Protein AF-A0A2M7RH69-F1 (afdb_monomer_lite)

Organism: NCBI:txid1974589

Radius of gyration: 21.37 Å; chains: 1; bounding box: 61×37×51 Å

pLDDT: mean 87.16, std 11.86, range [28.55, 97.88]

Foldseek 3Di:
DPQPQPPLVLLQLLLLQCPDPDPVSVVVSVVSQVCNCVVRVDDRDDDHDPADAAQDDWDDDDQDWDWDDDPALQATKIKGKFKFFLLLVVVVVVLVQKDKHWIHPLNLLVFQKFWDFPPDDPVRVVVVVVLSVVLSVQLVVCVVVVHSCNSVSRDRRGMIMIIMIHGGCSLQVLLAVQCELPHDQGSNQTPNLVSLVVQCVPVVCPLSGHYCLRNVQFDDDDPVPVPDDDDRQQCVVQVTGDDDDPVVSSVSSHDDIDMDGD

Sequence (262 aa):
MIFSAPPRYLIKLANSLKTTPLPELKEIGERIETLIKERFNLEVPEEILPSEWGFWGEKEIKEETHLDFQNTSHSISLNMGIRGSLAMYGQLVRQRQILCDIEPLEGIAKKGKFIIPSTFLEEVKKEYKEIARKAKEKQVELIEKKDPNFVYFLLLGQEAQSSIYGKGAQVIETSKARSEGVVQWEIRNKVGIPITEELAKYPSLIREIGPRCWRERRCLEPATFKTKKNICKAFLQAGGNWKGTLEELLEVLKEPYDIFSI

Structure (mmCIF, N/CA/C/O backbone):
data_AF-A0A2M7RH69-F1
#
_entry.id   AF-A0A2M7RH69-F1
#
loop_
_atom_site.group_PDB
_atom_site.id
_atom_site.type_symbol
_atom_site.label_atom_id
_atom_site.label_alt_id
_atom_site.label_comp_id
_atom_site.label_asym_id
_atom_site.label_entity_id
_atom_site.label_seq_id
_atom_site.pdbx_PDB_ins_code
_atom_site.Cartn_x
_atom_site.Cartn_y
_atom_site.Cartn_z
_atom_site.occupancy
_atom_site.B_iso_or_equiv
_atom_site.auth_seq_id
_atom_site.auth_comp_id
_atom_site.auth_asym_id
_atom_site.auth_atom_id
_atom_site.pdbx_PDB_model_num
ATOM 1 N N . MET A 1 1 ? -32.333 9.847 -24.214 1.00 29.31 1 MET A N 1
ATOM 2 C CA . MET A 1 1 ? -32.703 9.550 -22.815 1.00 29.31 1 MET A CA 1
ATOM 3 C C . MET A 1 1 ? -31.406 9.388 -22.035 1.00 29.31 1 MET A C 1
ATOM 5 O O . MET A 1 1 ? -30.761 8.357 -22.156 1.00 29.31 1 MET A O 1
ATOM 9 N N . ILE A 1 2 ? -30.934 10.449 -21.376 1.00 28.55 2 ILE A N 1
ATOM 10 C CA . ILE A 1 2 ? -29.727 10.388 -20.539 1.00 28.55 2 ILE A CA 1
ATOM 11 C C . ILE A 1 2 ? -30.215 9.950 -19.161 1.00 28.55 2 ILE A C 1
ATOM 13 O O . ILE A 1 2 ? -30.791 10.748 -18.430 1.00 28.55 2 ILE A O 1
ATOM 17 N N . PHE A 1 3 ? -30.075 8.663 -18.851 1.00 32.50 3 PHE A N 1
ATOM 18 C CA . PHE A 1 3 ? -30.360 8.146 -17.516 1.00 32.50 3 PHE A CA 1
ATOM 19 C C . PHE A 1 3 ? -29.298 8.683 -16.552 1.00 32.50 3 PHE A C 1
ATOM 21 O O . PHE A 1 3 ? -28.172 8.192 -16.532 1.00 32.50 3 PHE A O 1
ATOM 28 N N . SER A 1 4 ? -29.645 9.690 -15.749 1.00 43.41 4 SER A N 1
ATOM 29 C CA . SER A 1 4 ? -28.864 10.058 -14.567 1.00 43.41 4 SER A CA 1
ATOM 30 C C . SER A 1 4 ? -29.252 9.139 -13.408 1.00 43.41 4 SER A C 1
ATOM 32 O O . SER A 1 4 ? -29.906 9.554 -12.455 1.00 43.41 4 SER A O 1
ATOM 34 N N . ALA A 1 5 ? -28.871 7.867 -13.498 1.00 53.62 5 ALA A N 1
ATOM 35 C CA . ALA A 1 5 ? -28.718 7.085 -12.281 1.00 53.62 5 ALA A CA 1
ATOM 36 C C . ALA A 1 5 ? -27.508 7.665 -11.522 1.00 53.62 5 ALA A C 1
ATOM 38 O O . ALA A 1 5 ? -26.504 7.978 -12.179 1.00 53.62 5 ALA A O 1
ATOM 39 N N . PRO A 1 6 ? -27.546 7.824 -10.181 1.00 62.06 6 PRO A N 1
ATOM 40 C CA . PRO A 1 6 ? -26.351 8.033 -9.387 1.00 62.06 6 PRO A CA 1
ATOM 41 C C . PRO A 1 6 ? -25.317 7.044 -9.901 1.00 62.06 6 PRO A C 1
ATOM 43 O O . PRO A 1 6 ? -25.693 5.898 -10.180 1.00 62.06 6 PRO A O 1
ATOM 46 N N . PRO A 1 7 ? -24.045 7.442 -10.068 1.00 70.50 7 PRO A N 1
ATOM 47 C CA . PRO A 1 7 ? -23.014 6.482 -10.408 1.00 70.50 7 PRO A CA 1
ATOM 48 C C . PRO A 1 7 ? -23.205 5.306 -9.456 1.00 70.50 7 PRO A C 1
ATOM 50 O O . PRO A 1 7 ? -23.138 5.519 -8.254 1.00 70.50 7 PRO A O 1
ATOM 53 N N . ARG A 1 8 ? -23.535 4.110 -9.959 1.00 76.56 8 ARG A N 1
ATOM 54 C CA . ARG A 1 8 ? -23.864 2.898 -9.175 1.00 76.56 8 ARG A CA 1
ATOM 55 C C . ARG A 1 8 ? -22.928 2.680 -7.974 1.00 76.56 8 ARG A C 1
ATOM 57 O O . ARG A 1 8 ? -23.303 2.139 -6.943 1.00 76.56 8 ARG A O 1
ATOM 64 N N . TYR A 1 9 ? -21.704 3.172 -8.111 1.00 77.00 9 TYR A N 1
ATOM 65 C CA . TYR A 1 9 ? -20.727 3.371 -7.053 1.00 77.00 9 TYR A CA 1
ATOM 66 C C . TYR A 1 9 ? -21.248 4.075 -5.779 1.00 77.00 9 TYR A C 1
ATOM 68 O O . TYR A 1 9 ? -21.013 3.566 -4.693 1.00 77.00 9 TYR A O 1
ATOM 76 N N . LEU A 1 10 ? -21.953 5.208 -5.876 1.00 81.88 10 LEU A N 1
ATOM 77 C CA . LEU A 1 10 ? -22.515 5.944 -4.737 1.00 81.88 10 LEU A CA 1
ATOM 78 C C . LEU A 1 10 ? -23.566 5.131 -3.977 1.00 81.88 10 LEU A C 1
ATOM 80 O O . LEU A 1 10 ? -23.604 5.208 -2.757 1.00 81.88 10 LEU A O 1
ATOM 84 N N . ILE A 1 11 ? -24.374 4.332 -4.680 1.00 85.25 11 ILE A N 1
ATOM 85 C CA . ILE A 1 11 ? -25.353 3.421 -4.065 1.00 85.25 11 ILE A CA 1
ATOM 86 C C . ILE A 1 11 ? -24.623 2.358 -3.238 1.00 85.25 11 ILE A C 1
ATOM 88 O O . ILE A 1 11 ? -24.895 2.200 -2.051 1.00 85.25 11 ILE A O 1
ATOM 92 N N . LYS A 1 12 ? -23.626 1.691 -3.835 1.00 85.75 12 LYS A N 1
ATOM 93 C CA . LYS A 1 12 ? -22.789 0.708 -3.128 1.00 85.75 12 LYS A CA 1
ATOM 94 C C . LYS A 1 12 ? -22.062 1.317 -1.932 1.00 85.75 12 LYS A C 1
ATOM 96 O O . LYS A 1 12 ? -21.988 0.699 -0.876 1.00 85.75 12 LYS A O 1
ATOM 101 N N . LEU A 1 13 ? -21.543 2.533 -2.097 1.00 85.25 13 LEU A N 1
ATOM 102 C CA . LEU A 1 13 ? -20.859 3.262 -1.037 1.00 85.25 13 LEU A CA 1
ATOM 103 C C . LEU A 1 13 ? -21.816 3.604 0.110 1.00 85.25 13 LEU A C 1
ATOM 105 O O . LEU A 1 13 ? -21.467 3.375 1.260 1.00 85.25 13 LEU A O 1
ATOM 109 N N . ALA A 1 14 ? -23.020 4.099 -0.187 1.00 88.50 14 ALA A N 1
ATOM 110 C CA . ALA A 1 14 ? -24.031 4.385 0.828 1.00 88.50 14 ALA A CA 1
ATOM 111 C C . ALA A 1 14 ? -24.404 3.123 1.617 1.00 88.50 14 ALA A C 1
ATOM 113 O O . ALA A 1 14 ? -24.425 3.150 2.845 1.00 88.50 14 ALA A O 1
ATOM 114 N N . ASN A 1 15 ? -24.641 2.006 0.925 1.00 88.12 15 ASN A N 1
ATOM 115 C CA . ASN A 1 15 ? -24.972 0.733 1.564 1.00 88.12 15 ASN A CA 1
ATOM 116 C C . ASN A 1 15 ? -23.846 0.228 2.469 1.00 88.12 15 ASN A C 1
ATOM 118 O O . ASN A 1 15 ? -24.112 -0.117 3.616 1.00 88.12 15 ASN A O 1
ATOM 122 N N . SER A 1 16 ? -22.602 0.248 1.983 1.00 88.44 16 SER A N 1
ATOM 123 C CA . SER A 1 16 ? -21.437 -0.172 2.767 1.00 88.44 16 SER A CA 1
ATOM 124 C C . SER A 1 16 ? -21.221 0.721 3.992 1.00 88.44 16 SER A C 1
ATOM 126 O O . SER A 1 16 ? -21.030 0.229 5.097 1.00 88.44 16 SER A O 1
ATOM 128 N N . LEU A 1 17 ? -21.321 2.047 3.845 1.00 89.31 17 LEU A N 1
ATOM 129 C CA . LEU A 1 17 ? -21.074 2.980 4.948 1.00 89.31 17 LEU A CA 1
ATOM 130 C C . LEU A 1 17 ? -22.118 2.881 6.071 1.00 89.31 17 LEU A C 1
ATOM 132 O O . LEU A 1 17 ? -21.750 2.936 7.245 1.00 89.31 17 LEU A O 1
ATOM 136 N N . LYS A 1 18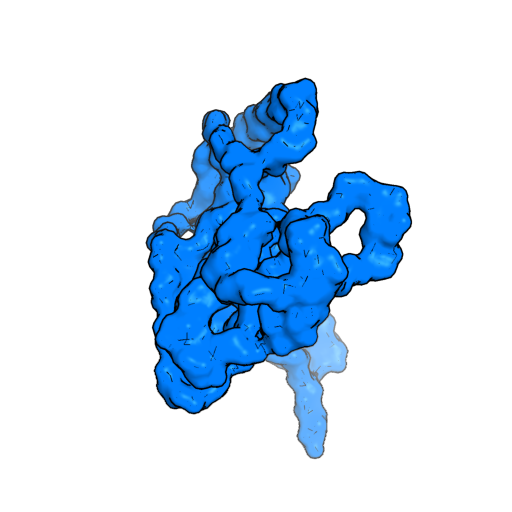 ? -23.397 2.665 5.740 1.00 89.56 18 LYS A N 1
ATOM 137 C CA . LYS A 1 18 ? -24.480 2.505 6.732 1.00 89.56 18 LYS A CA 1
ATOM 138 C C . LYS A 1 18 ? -24.295 1.299 7.656 1.00 89.56 18 LYS A C 1
ATOM 140 O O . LYS A 1 18 ? -24.800 1.305 8.778 1.00 89.56 18 LYS A O 1
ATOM 145 N N . THR A 1 19 ? -23.588 0.265 7.204 1.00 87.12 19 THR A N 1
ATOM 146 C CA . THR A 1 19 ? -23.352 -0.956 7.989 1.00 87.12 19 THR A CA 1
ATOM 147 C C . THR A 1 19 ? -22.041 -0.917 8.775 1.00 87.12 19 THR A C 1
ATOM 149 O O . THR A 1 19 ? -21.807 -1.789 9.613 1.00 87.12 19 THR A O 1
ATOM 152 N N . THR A 1 20 ? -21.200 0.103 8.569 1.00 87.56 20 THR A N 1
ATOM 153 C CA . THR A 1 20 ? -19.941 0.258 9.314 1.00 87.56 20 THR A CA 1
ATOM 154 C C . THR A 1 20 ? -20.190 0.493 10.804 1.00 87.56 20 THR A C 1
ATOM 156 O O . THR A 1 20 ? -21.217 1.051 11.176 1.00 87.56 20 THR A O 1
ATOM 159 N N . PRO A 1 21 ? -19.272 0.102 11.702 1.00 90.38 21 PRO A N 1
ATOM 160 C CA . PRO A 1 21 ? -19.473 0.289 13.137 1.00 90.38 21 PRO A CA 1
ATOM 161 C C . PRO A 1 21 ? -19.250 1.738 13.614 1.00 90.38 21 PRO A C 1
ATOM 163 O O . PRO A 1 21 ? -19.708 2.074 14.703 1.00 90.38 21 PRO A O 1
ATOM 166 N N . LEU A 1 22 ? -18.594 2.601 12.824 1.00 92.56 22 LEU A N 1
ATOM 167 C CA . LEU A 1 22 ? -18.322 3.998 13.191 1.00 92.56 22 LEU A CA 1
ATOM 168 C C . LEU A 1 22 ? -19.532 4.917 12.934 1.00 92.56 22 LEU A C 1
ATOM 170 O O . LEU A 1 22 ? -20.010 4.965 11.797 1.00 92.56 22 LEU A O 1
ATOM 174 N N . PRO A 1 23 ? -20.001 5.692 13.932 1.00 92.19 23 PRO A N 1
ATOM 175 C CA . PRO A 1 23 ? -21.141 6.598 13.774 1.00 92.19 23 PRO A CA 1
ATOM 176 C C . PRO A 1 23 ? -20.975 7.627 12.650 1.00 92.19 23 PRO A C 1
ATOM 178 O O . PRO A 1 23 ? -21.913 7.866 11.894 1.00 92.19 23 PRO A O 1
ATOM 181 N N . GLU A 1 24 ? -19.781 8.199 12.493 1.00 91.81 24 GLU A N 1
ATOM 182 C CA . GLU A 1 24 ? -19.516 9.242 11.498 1.00 91.81 24 GLU A CA 1
ATOM 183 C C . GLU A 1 24 ? -19.622 8.693 10.071 1.00 91.81 24 GLU A C 1
ATOM 185 O O . GLU A 1 24 ? -20.126 9.357 9.166 1.00 91.81 24 GLU A O 1
ATOM 190 N N . LEU A 1 25 ? -19.174 7.452 9.859 1.00 91.12 25 LEU A N 1
ATOM 191 C CA . LEU A 1 25 ? -19.280 6.786 8.563 1.00 91.12 25 LEU A CA 1
ATOM 192 C C . LEU A 1 25 ? -20.731 6.428 8.237 1.00 91.12 25 LEU A C 1
ATOM 194 O O . LEU A 1 25 ? -21.154 6.630 7.097 1.00 91.12 25 LEU A O 1
ATOM 198 N N . LYS A 1 26 ? -21.509 5.976 9.229 1.00 93.19 26 LYS A N 1
ATOM 199 C CA . LYS A 1 26 ? -22.953 5.754 9.058 1.00 93.19 26 LYS A CA 1
ATOM 200 C C . LYS A 1 26 ? -23.663 7.028 8.620 1.00 93.19 26 LYS A C 1
ATOM 202 O O . LYS A 1 26 ? -24.386 6.998 7.628 1.00 93.19 26 LYS A O 1
ATOM 207 N N . GLU A 1 27 ? -23.385 8.145 9.291 1.00 93.50 27 GLU A N 1
ATOM 208 C CA . GLU A 1 27 ? -23.969 9.445 8.952 1.00 93.50 27 GLU A CA 1
ATOM 209 C C . GLU A 1 27 ? -23.641 9.851 7.504 1.00 93.50 27 GLU A C 1
ATOM 211 O O . GLU A 1 27 ? -24.510 10.317 6.764 1.00 93.50 27 GLU A O 1
ATOM 216 N N . ILE A 1 28 ? -22.398 9.637 7.054 1.00 90.94 28 ILE A N 1
ATOM 217 C CA . ILE A 1 28 ? -22.018 9.882 5.655 1.00 90.94 28 ILE A CA 1
ATOM 218 C C . ILE A 1 28 ? -22.838 8.994 4.707 1.00 90.94 28 ILE A C 1
ATOM 220 O O . ILE A 1 28 ? -23.342 9.490 3.698 1.00 90.94 28 ILE A O 1
ATOM 224 N N . GLY A 1 29 ? -22.994 7.704 5.021 1.00 90.50 29 GLY A N 1
ATOM 225 C CA . GLY A 1 29 ? -23.798 6.768 4.232 1.00 90.50 29 GLY A CA 1
ATOM 226 C C . GLY A 1 29 ? -25.260 7.206 4.096 1.00 90.50 29 GLY A C 1
ATOM 227 O O . GLY A 1 29 ? -25.789 7.244 2.983 1.00 90.50 29 GLY A O 1
ATOM 228 N N . GLU A 1 30 ? -25.880 7.614 5.203 1.00 93.25 30 GLU A N 1
ATOM 229 C CA . GLU A 1 30 ? -27.250 8.141 5.247 1.00 93.25 30 GLU A CA 1
ATOM 230 C C . GLU A 1 30 ? -27.393 9.427 4.423 1.00 93.25 30 GLU A C 1
ATOM 232 O O . GLU A 1 30 ? -28.317 9.560 3.622 1.00 93.25 30 GLU A O 1
ATOM 237 N N . ARG A 1 31 ? -26.443 10.364 4.540 1.00 92.00 31 ARG A N 1
ATOM 238 C CA . ARG A 1 31 ? -26.452 11.610 3.756 1.00 92.00 31 ARG A CA 1
ATOM 239 C C . ARG A 1 31 ? -26.303 11.362 2.254 1.00 92.00 31 ARG A C 1
ATOM 241 O O . ARG A 1 31 ? -26.940 12.060 1.463 1.00 92.00 31 ARG A O 1
ATOM 248 N N . ILE A 1 32 ? -25.482 10.390 1.841 1.00 89.44 32 ILE A N 1
ATOM 249 C CA . ILE A 1 32 ? -25.355 10.005 0.424 1.00 89.44 32 ILE A CA 1
ATOM 250 C C . ILE A 1 32 ? -26.682 9.437 -0.086 1.00 89.44 32 ILE A C 1
ATOM 252 O O . ILE A 1 32 ? -27.127 9.818 -1.168 1.00 89.44 32 ILE A O 1
ATOM 256 N N . GLU A 1 33 ? -27.331 8.562 0.684 1.00 89.12 33 GLU A N 1
ATOM 257 C CA . GLU A 1 33 ? -28.643 8.009 0.337 1.00 89.12 33 GLU A CA 1
ATOM 258 C C . GLU A 1 33 ? -29.716 9.099 0.207 1.00 89.12 33 GLU A C 1
ATOM 260 O O . GLU A 1 33 ? -30.433 9.131 -0.795 1.00 89.12 33 GLU A O 1
ATOM 265 N N . THR A 1 34 ? -29.798 10.019 1.171 1.00 90.19 34 THR A N 1
ATOM 266 C CA . THR A 1 34 ? -30.722 11.160 1.117 1.00 90.19 34 THR A CA 1
ATOM 267 C C . THR A 1 34 ? -30.482 11.995 -0.135 1.00 90.19 34 THR A C 1
ATOM 269 O O . THR A 1 34 ? -31.420 12.286 -0.870 1.00 90.19 34 THR A O 1
ATOM 272 N N . LEU A 1 35 ? -29.222 12.296 -0.461 1.00 88.44 35 LEU A N 1
ATOM 273 C CA . LEU A 1 35 ? -28.877 13.041 -1.670 1.00 88.44 35 LEU A CA 1
ATOM 274 C C . LEU A 1 35 ? -29.283 12.299 -2.955 1.00 88.44 35 LEU A C 1
ATOM 276 O O . LEU A 1 35 ? -29.715 12.941 -3.914 1.00 88.44 35 LEU A O 1
ATOM 280 N N . ILE A 1 36 ? -29.167 10.967 -2.986 1.00 85.50 36 ILE A N 1
ATOM 281 C CA . ILE A 1 36 ? -29.632 10.135 -4.105 1.00 85.50 36 ILE A CA 1
ATOM 282 C C . ILE A 1 36 ? -31.151 10.256 -4.274 1.00 85.50 36 ILE A C 1
ATOM 284 O O . ILE A 1 36 ? -31.625 10.549 -5.375 1.00 85.50 36 ILE A O 1
ATOM 288 N N . LYS A 1 37 ? -31.900 10.084 -3.182 1.00 87.44 37 LYS A N 1
ATOM 289 C CA . LYS A 1 37 ? -33.364 10.156 -3.173 1.00 87.44 37 LYS A CA 1
ATOM 290 C C . LYS A 1 37 ? -33.865 11.551 -3.546 1.00 87.44 37 LYS A C 1
ATOM 292 O O . LYS A 1 37 ? -34.688 11.680 -4.441 1.00 87.44 37 LYS A O 1
ATOM 297 N N . GLU A 1 38 ? -33.332 12.598 -2.924 1.00 88.69 38 GLU A N 1
ATOM 298 C CA . GLU A 1 38 ? -33.806 13.975 -3.105 1.00 88.69 38 GLU A CA 1
ATOM 299 C C . GLU A 1 38 ? -33.421 14.577 -4.458 1.00 88.69 38 GLU A C 1
ATOM 301 O O . GLU A 1 38 ? -34.245 15.223 -5.102 1.00 88.69 38 GLU A O 1
ATOM 306 N N . ARG A 1 39 ? -32.167 14.402 -4.905 1.00 84.75 39 ARG A N 1
ATOM 307 C CA . ARG A 1 39 ? -31.689 15.059 -6.135 1.00 84.75 39 ARG A CA 1
ATOM 308 C C . ARG A 1 39 ? -31.949 14.261 -7.397 1.00 84.75 39 ARG A C 1
ATOM 310 O O . ARG A 1 39 ? -32.079 14.860 -8.461 1.00 84.75 39 ARG A O 1
ATOM 317 N N . PHE A 1 40 ? -31.964 12.935 -7.296 1.00 79.94 40 PHE A N 1
ATOM 318 C CA . PHE A 1 40 ? -32.096 12.068 -8.463 1.00 79.94 40 PHE A CA 1
ATOM 319 C C . PHE A 1 40 ? -33.430 11.320 -8.500 1.00 79.94 40 PHE A C 1
ATOM 321 O O . PHE A 1 40 ? -33.727 10.724 -9.530 1.00 79.94 40 PHE A O 1
ATOM 328 N N . ASN A 1 41 ? -34.243 11.388 -7.434 1.00 81.19 41 ASN A N 1
ATOM 329 C CA . ASN A 1 41 ? -35.551 10.733 -7.330 1.00 81.19 41 ASN A CA 1
ATOM 330 C C . ASN A 1 41 ? -35.490 9.234 -7.665 1.00 81.19 41 ASN A C 1
ATOM 332 O O . ASN A 1 41 ? -36.288 8.718 -8.447 1.00 81.19 41 ASN A O 1
ATOM 336 N N . LEU A 1 42 ? -34.484 8.551 -7.112 1.00 80.19 42 LEU A N 1
ATOM 337 C CA . LEU A 1 42 ? -34.225 7.136 -7.357 1.00 80.19 42 LEU A CA 1
ATOM 338 C C . LEU A 1 42 ? -34.230 6.342 -6.058 1.00 80.19 42 LEU A C 1
ATOM 340 O O . LEU A 1 42 ? -33.723 6.792 -5.029 1.00 80.19 42 LEU A O 1
ATOM 344 N N . GLU A 1 43 ? -34.779 5.134 -6.136 1.00 80.31 43 GLU A N 1
ATOM 345 C CA . GLU A 1 43 ? -34.676 4.148 -5.068 1.00 80.31 43 GLU A CA 1
ATOM 346 C C . GLU A 1 43 ? -33.245 3.609 -4.980 1.00 80.31 43 GLU A C 1
ATOM 348 O O . GLU A 1 43 ? -32.545 3.470 -5.987 1.00 80.31 43 GLU A O 1
ATOM 353 N N . VAL A 1 44 ? -32.801 3.318 -3.757 1.00 78.19 44 VAL A N 1
ATOM 354 C CA . VAL A 1 44 ? -31.463 2.787 -3.484 1.00 78.19 44 VAL A CA 1
ATOM 355 C C . VAL A 1 44 ? -31.589 1.272 -3.319 1.00 78.19 44 VAL A C 1
ATOM 357 O O . VAL A 1 44 ? -32.056 0.831 -2.270 1.00 78.19 44 VAL A O 1
ATOM 360 N N . PRO A 1 45 ? -31.219 0.463 -4.330 1.00 83.44 45 PRO A N 1
ATOM 361 C CA . PRO A 1 45 ? -31.221 -0.985 -4.185 1.00 83.44 45 PRO A CA 1
ATOM 362 C C . PRO A 1 45 ? -30.144 -1.433 -3.193 1.00 83.44 45 PRO A C 1
ATOM 364 O O . PRO A 1 45 ? -29.106 -0.777 -3.035 1.00 83.44 45 PRO A O 1
ATOM 367 N N . GLU A 1 46 ? -30.359 -2.590 -2.568 1.00 81.12 46 GLU A N 1
ATOM 368 C CA . GLU A 1 46 ? -29.313 -3.280 -1.816 1.00 81.12 46 GLU A CA 1
ATOM 369 C C . GLU A 1 46 ? -28.246 -3.799 -2.789 1.00 81.12 46 GLU A C 1
ATOM 371 O O . GLU A 1 46 ? -28.410 -4.793 -3.492 1.00 81.12 46 GLU A O 1
ATOM 376 N N . GLU A 1 47 ? -27.130 -3.083 -2.844 1.00 79.44 47 GLU A N 1
ATOM 377 C CA . GLU A 1 47 ? -25.928 -3.469 -3.571 1.00 79.44 47 GLU A CA 1
ATOM 378 C C . GLU A 1 47 ? -24.720 -3.423 -2.640 1.00 79.44 47 GLU A C 1
ATOM 380 O O . GLU A 1 47 ? -24.500 -2.423 -1.955 1.00 79.44 47 GLU A O 1
ATOM 385 N N . ILE A 1 48 ? -23.910 -4.481 -2.686 1.00 75.94 48 ILE A N 1
ATOM 386 C CA . ILE A 1 48 ? -22.695 -4.637 -1.881 1.00 75.94 48 ILE A CA 1
ATOM 387 C C . ILE A 1 48 ? -21.472 -4.291 -2.742 1.00 75.94 48 ILE A C 1
ATOM 389 O O . ILE A 1 48 ? -21.467 -4.458 -3.976 1.00 75.94 48 ILE A O 1
ATOM 393 N N . LEU A 1 49 ? -20.421 -3.772 -2.107 1.00 73.50 49 LEU A N 1
ATOM 394 C CA . LEU A 1 49 ? -19.139 -3.587 -2.772 1.00 73.50 49 LEU A CA 1
ATOM 395 C C . LEU A 1 49 ? -18.495 -4.949 -3.095 1.00 73.50 49 LEU A C 1
ATOM 397 O O . LEU A 1 49 ? -18.659 -5.915 -2.357 1.00 73.50 49 LEU A O 1
ATOM 401 N N . PRO A 1 50 ? -17.732 -5.053 -4.197 1.00 66.69 50 PRO A N 1
ATOM 402 C CA . PRO A 1 50 ? -17.000 -6.281 -4.518 1.00 66.69 50 PRO A CA 1
ATOM 403 C C . PRO A 1 50 ? -15.901 -6.617 -3.490 1.00 66.69 50 PRO A C 1
ATOM 405 O O . PRO A 1 50 ? -15.400 -7.735 -3.487 1.00 66.69 50 PRO A O 1
ATOM 408 N N . SER A 1 51 ? -15.500 -5.651 -2.661 1.00 69.12 51 SER A N 1
ATOM 409 C CA . SER A 1 51 ? -14.560 -5.800 -1.548 1.00 69.12 51 SER A CA 1
ATOM 410 C C . SER A 1 51 ? -14.795 -4.657 -0.562 1.00 69.12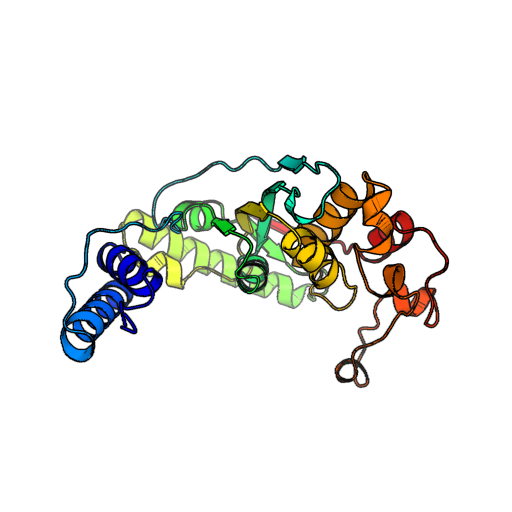 51 SER A C 1
ATOM 412 O O . SER A 1 51 ? -15.070 -3.529 -0.979 1.00 69.12 51 SER A O 1
ATOM 414 N N . GLU A 1 52 ? -14.683 -4.960 0.729 1.00 75.69 52 GLU A N 1
ATOM 415 C CA . GLU A 1 52 ? -14.815 -4.010 1.831 1.00 75.69 52 GLU A CA 1
ATOM 416 C C . GLU A 1 52 ? -13.672 -4.223 2.819 1.00 75.69 52 GLU A C 1
ATOM 418 O O . GLU A 1 52 ? -13.237 -5.351 3.055 1.00 75.69 52 GLU A O 1
ATOM 423 N N . TRP A 1 53 ? -13.180 -3.133 3.402 1.00 79.69 53 TRP A N 1
ATOM 424 C CA . TRP A 1 53 ? -12.185 -3.216 4.463 1.00 79.69 53 TRP A CA 1
ATOM 425 C C . TRP A 1 53 ? -12.897 -3.566 5.766 1.00 79.69 53 TRP A C 1
ATOM 427 O O . TRP A 1 53 ? -13.642 -2.757 6.320 1.00 79.69 53 TRP A O 1
ATOM 437 N N . GLY A 1 54 ? -12.688 -4.794 6.237 1.00 88.19 54 GLY A N 1
ATOM 438 C CA . GLY A 1 54 ? -13.291 -5.268 7.476 1.00 88.19 54 GLY A CA 1
ATOM 439 C C . GLY A 1 54 ? -12.747 -4.516 8.690 1.00 88.19 54 GLY A C 1
ATOM 440 O O . GLY A 1 54 ? -11.543 -4.310 8.814 1.00 88.19 54 GLY A O 1
ATOM 441 N N . PHE A 1 55 ? -13.620 -4.131 9.620 1.00 91.50 55 PHE A N 1
ATOM 442 C CA . PHE A 1 55 ? -13.177 -3.613 10.921 1.00 91.50 55 PHE A CA 1
ATOM 443 C C . PHE A 1 55 ? -12.672 -4.741 11.820 1.00 91.50 55 PHE A C 1
ATOM 445 O O . PHE A 1 55 ? -11.609 -4.622 12.421 1.00 91.50 55 PHE A O 1
ATOM 452 N N . TRP A 1 56 ? -13.434 -5.830 11.878 1.00 94.19 56 TRP A N 1
ATOM 453 C CA . TRP A 1 56 ? -13.253 -6.925 12.826 1.00 94.19 56 TRP A CA 1
ATOM 454 C C . TRP A 1 56 ? -12.773 -8.200 12.135 1.00 94.19 56 TRP A C 1
ATOM 456 O O . TRP A 1 56 ? -13.079 -8.436 10.963 1.00 94.19 56 TRP A O 1
ATOM 466 N N . GLY A 1 57 ? -12.082 -9.044 12.894 1.00 92.69 57 GLY A N 1
ATOM 467 C CA . GLY A 1 57 ? -11.592 -10.348 12.477 1.00 92.69 57 GLY A CA 1
ATOM 468 C C . GLY A 1 57 ? -10.131 -10.358 12.040 1.00 92.69 57 GLY A C 1
ATOM 469 O O . GLY A 1 57 ? -9.377 -9.400 12.204 1.00 92.69 57 GLY A O 1
ATOM 470 N N . GLU A 1 58 ? -9.740 -11.491 11.472 1.00 88.62 58 GLU A N 1
ATOM 471 C CA . GLU A 1 58 ? -8.407 -11.742 10.941 1.00 88.62 58 GLU A CA 1
ATOM 472 C C . GLU A 1 58 ? -8.545 -12.392 9.566 1.00 88.62 58 GLU A C 1
ATOM 474 O O . GLU A 1 58 ? -9.489 -13.140 9.302 1.00 88.62 58 GLU A O 1
ATOM 479 N N . LYS A 1 59 ? -7.606 -12.086 8.673 1.00 89.38 59 LYS A N 1
ATOM 480 C CA . LYS A 1 59 ? -7.543 -12.665 7.335 1.00 89.38 59 LYS A CA 1
ATOM 481 C C . LYS A 1 59 ? -6.099 -12.996 7.029 1.00 89.38 59 LYS A C 1
ATOM 483 O O . LYS A 1 59 ? -5.227 -12.137 7.134 1.00 89.38 59 LYS A O 1
ATOM 488 N N . GLU A 1 60 ? -5.859 -14.236 6.635 1.00 83.81 60 GLU A N 1
ATOM 489 C CA . GLU A 1 60 ? -4.549 -14.649 6.162 1.00 83.81 60 GLU A CA 1
ATOM 490 C C . GLU A 1 60 ? -4.452 -14.408 4.656 1.00 83.81 60 GLU A C 1
ATOM 492 O O . GLU A 1 60 ? -5.308 -14.842 3.882 1.00 83.81 60 GLU A O 1
ATOM 497 N N . ILE A 1 61 ? -3.407 -13.693 4.243 1.00 85.62 61 ILE A N 1
ATOM 498 C CA . ILE A 1 61 ? -3.121 -13.417 2.838 1.00 85.62 61 ILE A CA 1
ATOM 499 C C . ILE A 1 61 ? -1.748 -14.000 2.514 1.00 85.62 61 ILE A C 1
ATOM 501 O O . ILE A 1 61 ? -0.741 -13.658 3.144 1.00 85.62 61 ILE A O 1
ATOM 505 N N . LYS A 1 62 ? -1.709 -14.890 1.519 1.00 85.25 62 LYS A N 1
ATOM 506 C CA . LYS A 1 62 ? -0.462 -15.479 1.023 1.00 85.25 62 LYS A CA 1
ATOM 507 C C . LYS A 1 62 ? 0.313 -14.452 0.206 1.00 85.25 62 LYS A C 1
ATOM 509 O O . LYS A 1 62 ? -0.257 -13.852 -0.698 1.00 85.25 62 LYS A O 1
ATOM 514 N N . GLU A 1 63 ? 1.600 -14.280 0.499 1.00 82.94 63 GLU A N 1
ATOM 515 C CA . GLU A 1 63 ? 2.526 -13.456 -0.294 1.00 82.94 63 GLU A CA 1
ATOM 516 C C . GLU A 1 63 ? 2.972 -14.215 -1.551 1.00 82.94 63 GLU A C 1
ATOM 518 O O . GLU A 1 63 ? 4.106 -14.674 -1.658 1.00 82.94 63 GLU A O 1
ATOM 523 N N . GLU A 1 64 ? 2.050 -14.394 -2.489 1.00 87.75 64 GLU A N 1
ATOM 524 C CA . GLU A 1 64 ? 2.319 -15.011 -3.786 1.00 87.75 64 GLU A CA 1
ATOM 525 C C . GLU A 1 64 ? 2.003 -14.011 -4.894 1.00 87.75 64 GLU A C 1
ATOM 527 O O . GLU A 1 64 ? 1.054 -13.235 -4.775 1.00 87.75 64 GLU A O 1
ATOM 532 N N . THR A 1 65 ? 2.776 -14.045 -5.979 1.00 89.19 65 THR A N 1
ATOM 533 C CA . THR A 1 65 ? 2.512 -13.248 -7.177 1.00 89.19 65 THR A CA 1
ATOM 534 C C . THR A 1 65 ? 2.142 -14.180 -8.317 1.00 89.19 65 THR A C 1
ATOM 536 O O . THR A 1 65 ? 2.945 -15.001 -8.748 1.00 89.19 65 THR A O 1
ATOM 539 N N . HIS A 1 66 ? 0.924 -14.032 -8.820 1.00 89.75 66 HIS A N 1
ATOM 540 C CA . HIS A 1 66 ? 0.437 -14.704 -10.009 1.00 89.75 66 HIS A CA 1
ATOM 541 C C . HIS A 1 66 ? 0.143 -13.658 -11.082 1.00 89.75 66 HIS A C 1
ATOM 543 O O . HIS A 1 66 ? -0.805 -12.873 -10.967 1.00 89.75 66 HIS A O 1
ATOM 549 N N . LEU A 1 67 ? 0.942 -13.672 -12.146 1.00 93.44 67 LEU A N 1
ATOM 550 C CA . LEU A 1 67 ? 0.734 -12.853 -13.330 1.00 93.44 67 LEU A CA 1
ATOM 551 C C . LEU A 1 67 ? 0.533 -13.765 -14.539 1.00 93.44 67 LEU A C 1
ATOM 553 O O . LEU A 1 67 ? 1.354 -14.639 -14.791 1.00 93.44 67 LEU A O 1
ATOM 557 N N . ASP A 1 68 ? -0.556 -13.552 -15.272 1.00 90.44 68 ASP A N 1
ATOM 558 C CA . ASP A 1 68 ? -0.813 -14.219 -16.550 1.00 90.44 68 ASP A CA 1
ATOM 559 C C . ASP A 1 68 ? -0.87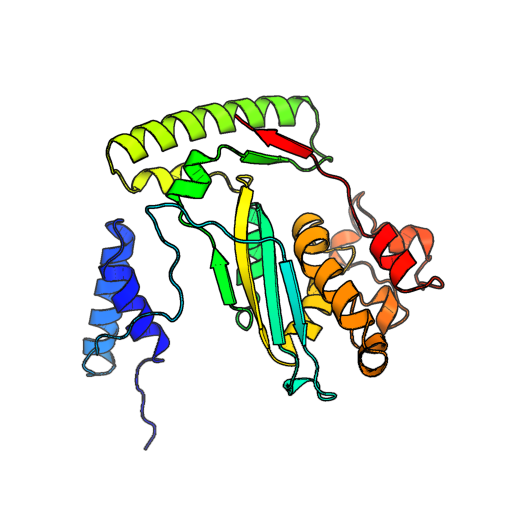1 -13.191 -17.685 1.00 90.44 68 ASP A C 1
ATOM 561 O O . ASP A 1 68 ? -1.338 -12.064 -17.492 1.00 90.44 68 ASP A O 1
ATOM 565 N N . PHE A 1 69 ? -0.394 -13.587 -18.865 1.00 91.44 69 PHE A N 1
ATOM 566 C CA . PHE A 1 69 ? -0.373 -12.778 -20.079 1.00 91.44 69 PHE A CA 1
ATOM 567 C C . PHE A 1 69 ? -0.558 -13.658 -21.320 1.00 91.44 69 PHE A C 1
ATOM 569 O O . PHE A 1 69 ? 0.286 -14.489 -21.652 1.00 91.44 69 PHE A O 1
ATOM 576 N N . GLN A 1 70 ? -1.635 -13.405 -22.064 1.00 88.44 70 GLN A N 1
ATOM 577 C CA . GLN A 1 70 ? -2.009 -14.125 -23.285 1.00 88.44 70 GLN A CA 1
ATOM 578 C C . GLN A 1 70 ? -1.752 -13.253 -24.526 1.00 88.44 70 GLN A C 1
ATOM 580 O O . GLN A 1 70 ? -2.646 -12.987 -25.331 1.00 88.44 70 GLN A O 1
ATOM 585 N N . ASN A 1 71 ? -0.514 -12.765 -24.667 1.00 84.31 71 ASN A N 1
ATOM 586 C CA . ASN A 1 71 ? 0.012 -12.037 -25.836 1.00 84.31 71 ASN A CA 1
ATOM 587 C C . ASN A 1 71 ? -0.649 -10.691 -26.190 1.00 84.31 71 ASN A C 1
ATOM 589 O O . ASN A 1 71 ? -0.245 -10.048 -27.157 1.00 84.31 71 ASN A O 1
ATOM 593 N N . THR A 1 72 ? -1.626 -10.217 -25.414 1.00 85.75 72 THR A N 1
ATOM 594 C CA . THR A 1 72 ? -2.239 -8.889 -25.595 1.00 85.75 72 THR A CA 1
ATOM 595 C C . THR A 1 72 ? -2.262 -8.122 -24.280 1.00 85.75 72 THR A C 1
ATOM 597 O O . THR A 1 72 ? -2.524 -8.700 -23.226 1.00 85.75 72 THR A O 1
ATOM 600 N N . SER A 1 73 ? -2.010 -6.812 -24.297 1.00 78.19 73 SER A N 1
ATOM 601 C CA . SER A 1 73 ? -1.971 -6.005 -23.063 1.00 78.19 73 SER A CA 1
ATOM 602 C C . SER A 1 73 ? -3.287 -6.053 -22.277 1.00 78.19 73 SER A C 1
ATOM 604 O O . SER A 1 73 ? -3.275 -5.950 -21.056 1.00 78.19 73 SER A O 1
ATOM 606 N N . HIS A 1 74 ? -4.418 -6.283 -22.950 1.00 83.38 74 HIS A N 1
ATOM 607 C CA . HIS A 1 74 ? -5.736 -6.465 -22.332 1.00 83.38 74 HIS A CA 1
ATOM 608 C C . HIS A 1 74 ? -5.909 -7.804 -21.602 1.00 83.38 74 HIS A C 1
ATOM 610 O O . HIS A 1 74 ? -6.761 -7.900 -20.721 1.00 83.38 74 HIS A O 1
ATOM 616 N N . SER A 1 75 ? -5.104 -8.812 -21.942 1.00 88.69 75 SER A N 1
ATOM 617 C CA . SER A 1 75 ? -5.150 -10.143 -21.326 1.00 88.69 75 SER A CA 1
ATOM 618 C C . SER A 1 75 ? -4.353 -10.260 -20.028 1.00 88.69 75 SER A C 1
ATOM 620 O O . SER A 1 75 ? -4.413 -11.302 -19.385 1.00 88.69 75 SER A O 1
ATOM 622 N N . ILE A 1 76 ? -3.616 -9.213 -19.633 1.00 92.75 76 ILE A N 1
ATOM 623 C CA . ILE A 1 76 ? -2.828 -9.252 -18.399 1.00 92.75 76 ILE A CA 1
ATOM 624 C C . ILE A 1 76 ? -3.773 -9.431 -17.211 1.00 92.75 76 ILE A C 1
ATOM 626 O O . ILE A 1 76 ? -4.764 -8.708 -17.084 1.00 92.75 76 ILE A O 1
ATOM 630 N N . SER A 1 77 ? -3.452 -10.366 -16.327 1.00 93.81 77 SER A N 1
ATOM 631 C CA . SER A 1 77 ? -4.142 -10.553 -15.054 1.00 93.81 77 SER A CA 1
ATOM 632 C C . SER A 1 77 ? -3.112 -10.670 -13.945 1.00 93.81 77 SER A C 1
ATOM 634 O O . SER A 1 77 ? -2.230 -11.517 -14.013 1.00 93.81 77 SER A O 1
ATOM 636 N N . LEU A 1 78 ? -3.236 -9.829 -12.922 1.00 94.56 78 LEU A N 1
ATOM 637 C CA . LEU A 1 78 ? -2.378 -9.813 -11.743 1.00 94.56 78 LEU A CA 1
ATOM 638 C C . LEU A 1 78 ? -3.214 -10.175 -10.517 1.00 94.56 78 LEU A C 1
ATOM 640 O O . LEU A 1 78 ? -4.233 -9.534 -10.260 1.00 94.56 78 LEU A O 1
ATOM 644 N N . ASN A 1 79 ? -2.745 -11.151 -9.751 1.00 94.38 79 ASN A N 1
ATOM 645 C CA . ASN A 1 79 ? -3.152 -11.406 -8.377 1.00 94.38 79 ASN A CA 1
ATOM 646 C C . ASN A 1 79 ? -1.879 -11.500 -7.539 1.00 94.38 79 ASN A C 1
ATOM 648 O O . ASN A 1 79 ? -1.027 -12.337 -7.821 1.00 94.38 79 ASN A O 1
ATOM 652 N N . MET A 1 80 ? -1.716 -10.614 -6.566 1.00 94.81 80 MET A N 1
ATOM 653 C CA . MET A 1 80 ? -0.486 -10.542 -5.793 1.00 94.81 80 MET A CA 1
ATOM 654 C C . MET A 1 80 ? -0.772 -10.262 -4.323 1.00 94.81 80 MET A C 1
ATOM 656 O O . MET A 1 80 ? -1.497 -9.330 -3.990 1.00 94.81 80 MET A O 1
ATOM 660 N N . GLY A 1 81 ? -0.197 -11.062 -3.433 1.00 94.94 81 GLY A N 1
ATOM 661 C CA . GLY A 1 81 ? -0.202 -10.790 -2.002 1.00 94.94 81 GLY A CA 1
ATOM 662 C C . GLY A 1 81 ? 0.984 -9.927 -1.606 1.00 94.94 81 GLY A C 1
ATOM 663 O O . GLY A 1 81 ? 2.122 -10.236 -1.950 1.00 94.94 81 GLY A O 1
ATOM 664 N N . ILE A 1 82 ? 0.722 -8.851 -0.870 1.00 94.50 82 ILE A N 1
ATOM 665 C CA . ILE A 1 82 ? 1.747 -7.918 -0.405 1.00 94.50 82 ILE A CA 1
ATOM 666 C C . ILE A 1 82 ? 1.639 -7.647 1.084 1.00 94.50 82 ILE A C 1
ATOM 668 O O . ILE A 1 82 ? 0.564 -7.735 1.680 1.00 94.50 82 ILE A O 1
ATOM 672 N N . ARG A 1 83 ? 2.777 -7.262 1.666 1.00 94.81 83 ARG A N 1
ATOM 673 C CA . ARG A 1 83 ? 2.875 -6.691 3.009 1.00 94.81 83 ARG A CA 1
ATOM 674 C C . ARG A 1 83 ? 3.605 -5.364 2.953 1.00 94.81 83 ARG A C 1
ATOM 676 O O . ARG A 1 83 ? 4.620 -5.234 2.265 1.00 94.81 83 ARG A O 1
ATOM 683 N N . GLY A 1 84 ? 3.082 -4.396 3.683 1.00 94.56 84 GLY A N 1
ATOM 684 C CA . GLY A 1 84 ? 3.638 -3.057 3.761 1.00 94.56 84 GLY A CA 1
ATOM 685 C C . GLY A 1 84 ? 2.849 -2.198 4.733 1.00 94.56 84 GLY A C 1
ATOM 686 O O . GLY A 1 84 ? 1.916 -2.662 5.381 1.00 94.56 84 GLY A O 1
ATOM 687 N N . SER A 1 85 ? 3.235 -0.943 4.847 1.00 95.75 85 SER A N 1
ATOM 688 C CA . SER A 1 85 ? 2.692 -0.004 5.805 1.00 95.75 85 SER A CA 1
ATOM 689 C C . SER A 1 85 ? 1.352 0.539 5.322 1.00 95.75 85 SER A C 1
ATOM 691 O O . SER A 1 8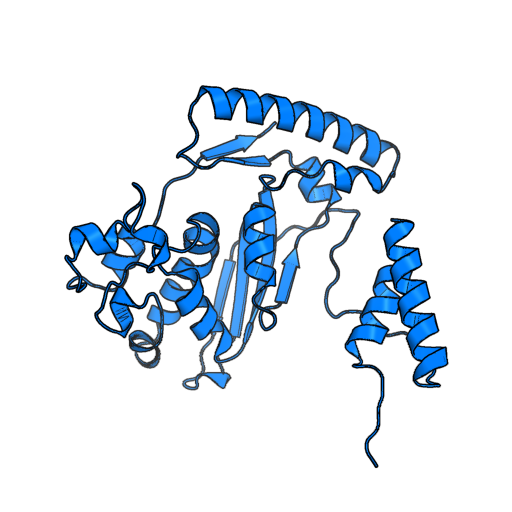5 ? 1.091 0.641 4.118 1.00 95.75 85 SER A O 1
ATOM 693 N N . LEU A 1 86 ? 0.502 0.977 6.247 1.00 95.31 86 LEU A N 1
ATOM 694 C CA . LEU A 1 86 ? -0.706 1.729 5.896 1.00 95.31 86 LEU A CA 1
ATOM 695 C C . LEU A 1 86 ? -0.389 2.971 5.032 1.00 95.31 86 LEU A C 1
ATOM 697 O O . LEU A 1 86 ? -1.169 3.316 4.142 1.00 95.31 86 LEU A O 1
ATOM 701 N N . ALA A 1 87 ? 0.780 3.601 5.208 1.00 94.62 87 ALA A N 1
ATOM 702 C CA . ALA A 1 87 ? 1.263 4.683 4.344 1.00 94.62 87 ALA A CA 1
ATOM 703 C C . ALA A 1 87 ? 1.498 4.230 2.893 1.00 94.62 87 ALA A C 1
ATOM 705 O O . ALA A 1 87 ? 1.173 4.962 1.950 1.00 94.62 87 ALA A O 1
ATOM 706 N N . MET A 1 88 ? 2.055 3.033 2.695 1.00 95.38 88 MET A N 1
ATOM 707 C CA . MET A 1 88 ? 2.227 2.434 1.373 1.00 95.38 88 MET A CA 1
ATOM 708 C C . MET A 1 88 ? 0.867 2.172 0.719 1.00 95.38 88 MET A C 1
ATOM 710 O O . MET A 1 88 ? 0.649 2.557 -0.434 1.00 95.38 88 MET A O 1
ATOM 714 N N . TYR A 1 89 ? -0.082 1.589 1.457 1.00 93.69 89 TYR A N 1
ATOM 715 C CA . TYR A 1 89 ? -1.433 1.345 0.946 1.00 93.69 89 TYR A CA 1
ATOM 716 C C . TYR A 1 89 ? -2.160 2.638 0.577 1.00 93.69 89 TYR A C 1
ATOM 718 O O . TYR A 1 89 ? -2.784 2.700 -0.482 1.00 93.69 89 TYR A O 1
ATOM 726 N N . GLY A 1 90 ? -1.992 3.708 1.362 1.00 91.06 90 GLY A N 1
ATOM 727 C CA . GLY A 1 90 ? -2.515 5.040 1.043 1.00 91.06 90 GLY A CA 1
ATOM 728 C C . GLY A 1 90 ? -2.019 5.600 -0.300 1.00 91.06 90 GLY A C 1
ATOM 729 O O . GLY A 1 90 ? -2.719 6.385 -0.946 1.00 91.06 90 GLY A O 1
ATOM 730 N N . GLN A 1 91 ? -0.841 5.170 -0.765 1.00 91.88 91 GLN A N 1
ATOM 731 C CA . GLN A 1 91 ? -0.339 5.484 -2.104 1.00 91.88 91 GLN A CA 1
ATOM 732 C C . GLN A 1 91 ? -0.883 4.525 -3.166 1.00 91.88 91 GLN A C 1
ATOM 734 O O . GLN A 1 91 ? -1.200 4.971 -4.272 1.00 91.88 91 GLN A O 1
ATOM 739 N N . LEU A 1 92 ? -0.996 3.232 -2.847 1.00 91.00 92 LEU A N 1
ATOM 740 C CA . LEU A 1 92 ? -1.470 2.199 -3.766 1.00 91.00 92 LEU A CA 1
ATOM 741 C C . LEU A 1 92 ? -2.917 2.444 -4.207 1.00 91.00 92 LEU A C 1
ATOM 743 O O . LEU A 1 92 ? -3.187 2.454 -5.407 1.00 91.00 92 LEU A O 1
ATOM 747 N N . VAL A 1 93 ? -3.824 2.741 -3.269 1.00 86.81 93 VAL A N 1
ATOM 748 C CA . VAL A 1 93 ? -5.262 2.952 -3.547 1.00 86.81 93 VAL A CA 1
ATOM 749 C C . VAL A 1 93 ? -5.549 4.164 -4.441 1.00 86.81 93 VAL A C 1
ATOM 751 O O . VAL A 1 93 ? -6.654 4.320 -4.958 1.00 86.81 93 VAL A O 1
ATOM 754 N N . ARG A 1 94 ? -4.553 5.029 -4.684 1.00 86.06 94 ARG A N 1
ATOM 755 C CA . ARG A 1 94 ? -4.658 6.098 -5.691 1.00 86.06 94 ARG A CA 1
ATOM 756 C C . ARG A 1 94 ? -4.736 5.540 -7.117 1.00 86.06 94 ARG A C 1
ATOM 758 O O . ARG A 1 94 ? -5.273 6.217 -7.994 1.00 86.06 94 ARG A O 1
ATOM 765 N N . GLN A 1 95 ? -4.256 4.316 -7.350 1.00 84.69 95 GLN A N 1
ATOM 766 C CA . GLN A 1 95 ? -4.406 3.614 -8.620 1.00 84.69 95 GLN A CA 1
ATOM 767 C C . GLN A 1 95 ? -5.773 2.928 -8.690 1.00 84.69 95 GLN A C 1
ATOM 769 O O . GLN A 1 95 ? -5.914 1.734 -8.454 1.00 84.69 95 GLN A O 1
ATOM 774 N N . ARG A 1 96 ? -6.795 3.702 -9.061 1.00 83.19 96 ARG A N 1
ATOM 775 C CA . ARG A 1 96 ? -8.218 3.303 -9.018 1.00 83.19 96 ARG A CA 1
ATOM 776 C C . ARG A 1 96 ? -8.601 2.075 -9.859 1.00 83.19 96 ARG A C 1
ATOM 778 O O . ARG A 1 96 ? -9.711 1.579 -9.721 1.00 83.19 96 ARG A O 1
ATOM 785 N N . GLN A 1 97 ? -7.732 1.625 -10.763 1.00 85.25 97 GLN A N 1
ATOM 786 C CA . GLN A 1 97 ? -7.967 0.455 -11.621 1.00 85.25 97 GLN A CA 1
ATOM 787 C C . GLN A 1 97 ? -7.338 -0.839 -11.077 1.00 85.25 97 GLN A C 1
ATOM 789 O O . GLN A 1 97 ? -7.458 -1.885 -11.718 1.00 85.25 97 GL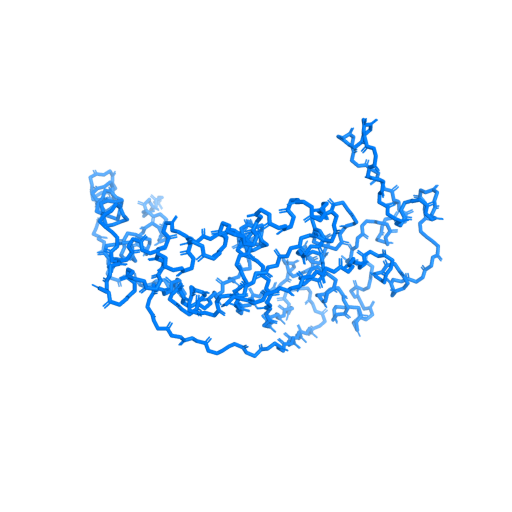N A O 1
ATOM 794 N N . ILE A 1 98 ? -6.668 -0.768 -9.923 1.00 87.06 98 ILE A N 1
ATOM 795 C CA . ILE A 1 98 ? -6.219 -1.924 -9.148 1.00 87.06 98 ILE A CA 1
ATOM 796 C C . ILE A 1 98 ? -7.114 -2.041 -7.919 1.00 87.06 98 ILE A C 1
ATOM 798 O O . ILE A 1 98 ? -7.327 -1.068 -7.197 1.00 87.06 98 ILE A O 1
ATOM 802 N N . LEU A 1 99 ? -7.635 -3.241 -7.691 1.00 88.56 99 LEU A N 1
ATOM 803 C CA . LEU A 1 99 ? -8.351 -3.569 -6.469 1.00 88.56 99 LEU A CA 1
ATOM 804 C C . LEU A 1 99 ? -7.333 -3.895 -5.374 1.00 88.56 99 LEU A C 1
ATOM 806 O O . LEU A 1 99 ? -6.390 -4.642 -5.621 1.00 88.56 99 LEU A O 1
ATOM 810 N N . CYS A 1 100 ? -7.532 -3.343 -4.182 1.00 89.75 100 CYS A N 1
ATOM 811 C CA . CYS A 1 100 ? -6.697 -3.578 -3.009 1.00 89.75 100 CYS A CA 1
ATOM 812 C C . CYS A 1 100 ? -7.591 -4.056 -1.865 1.00 89.75 100 CYS A C 1
ATOM 814 O O . CYS A 1 100 ? -8.373 -3.277 -1.316 1.00 89.75 100 CYS A O 1
ATOM 816 N N . ASP A 1 101 ? -7.462 -5.330 -1.528 1.00 90.12 101 ASP A N 1
ATOM 817 C CA . ASP A 1 101 ? -8.236 -6.023 -0.505 1.00 90.12 101 ASP A CA 1
ATOM 818 C C . ASP A 1 101 ? -7.338 -6.275 0.711 1.00 90.12 101 ASP A C 1
ATOM 820 O O . ASP A 1 101 ? -6.609 -7.268 0.774 1.00 90.12 101 ASP A O 1
ATOM 824 N N . ILE A 1 102 ? -7.339 -5.305 1.629 1.00 91.94 102 ILE A N 1
ATOM 825 C CA . ILE A 1 102 ? -6.517 -5.315 2.841 1.00 91.94 102 ILE A CA 1
ATOM 826 C C . ILE A 1 102 ? -7.146 -6.217 3.908 1.00 91.94 102 ILE A C 1
ATOM 828 O O . ILE A 1 102 ? -8.365 -6.377 3.976 1.00 91.94 102 ILE A O 1
ATOM 832 N N . GLU A 1 103 ? -6.314 -6.814 4.755 1.00 93.25 103 GLU A N 1
ATOM 833 C CA . GLU A 1 103 ? -6.787 -7.548 5.926 1.00 93.25 103 GLU A CA 1
ATOM 834 C C . GLU A 1 103 ? -7.604 -6.657 6.894 1.00 93.25 103 GLU A C 1
ATOM 836 O O . GLU A 1 103 ? -7.452 -5.431 6.880 1.00 93.25 103 GLU A O 1
ATOM 841 N N . PRO A 1 104 ? -8.459 -7.241 7.757 1.00 94.56 104 PRO A N 1
ATOM 842 C CA . PRO A 1 104 ? -9.249 -6.459 8.696 1.00 94.56 104 PRO A CA 1
ATOM 843 C C . PRO A 1 104 ? -8.411 -5.602 9.654 1.00 94.56 104 PRO A C 1
ATOM 845 O O . PRO A 1 104 ? -7.336 -6.006 10.104 1.00 94.56 104 PRO A O 1
ATOM 848 N N . LEU A 1 105 ? -8.947 -4.435 10.024 1.00 95.12 105 LEU A N 1
ATOM 849 C CA . LEU A 1 105 ? -8.267 -3.447 10.869 1.00 95.12 105 LEU A CA 1
ATOM 850 C C . LEU A 1 105 ? -7.901 -4.002 12.254 1.00 95.12 105 LEU A C 1
ATOM 852 O O . LEU A 1 105 ? -6.838 -3.672 12.781 1.00 95.12 105 LEU A O 1
ATOM 856 N N . GLU A 1 106 ? -8.738 -4.871 12.828 1.00 96.12 106 GLU A N 1
ATOM 857 C CA . GLU A 1 106 ? -8.449 -5.575 14.082 1.00 96.12 106 GLU A CA 1
ATOM 858 C C . GLU A 1 106 ? -7.188 -6.442 13.968 1.00 96.12 106 GLU A C 1
ATOM 860 O O . GLU A 1 106 ? -6.331 -6.382 14.850 1.00 96.12 106 GLU A O 1
ATOM 865 N N . GLY A 1 107 ? -7.030 -7.193 12.873 1.00 95.44 107 GLY A N 1
ATOM 866 C CA . GLY A 1 107 ? -5.836 -8.000 12.611 1.00 95.44 107 GLY A CA 1
ATOM 867 C C . GLY A 1 107 ? -4.565 -7.150 12.536 1.00 95.44 107 GLY A C 1
ATOM 868 O O . GLY A 1 107 ? -3.563 -7.466 13.181 1.00 95.44 107 GLY A O 1
ATOM 869 N N . ILE A 1 108 ? -4.629 -6.011 11.837 1.00 95.50 108 ILE A N 1
ATOM 870 C CA . ILE A 1 108 ? -3.522 -5.040 11.729 1.00 95.50 108 ILE A CA 1
ATOM 871 C C . ILE A 1 108 ? -3.141 -4.504 13.111 1.00 95.50 108 ILE A C 1
ATOM 873 O O . ILE A 1 108 ? -1.967 -4.497 13.495 1.00 95.50 108 ILE A O 1
ATOM 877 N N . ALA A 1 109 ? -4.143 -4.080 13.885 1.00 95.56 109 ALA A N 1
ATOM 878 C CA . ALA A 1 109 ? -3.946 -3.576 15.234 1.00 95.56 109 ALA A CA 1
ATOM 879 C C . ALA A 1 109 ? -3.341 -4.652 16.144 1.00 95.56 109 ALA A C 1
ATOM 881 O O . ALA A 1 109 ? -2.371 -4.382 16.853 1.00 95.56 109 ALA A O 1
ATOM 882 N N . LYS A 1 110 ? -3.848 -5.892 16.101 1.00 94.06 110 LYS A N 1
ATOM 883 C CA . LYS A 1 110 ? -3.383 -7.019 16.927 1.00 94.06 110 LYS A CA 1
ATOM 884 C C . LYS A 1 110 ? -1.955 -7.460 16.620 1.00 94.06 110 LYS A C 1
ATOM 886 O O . LYS A 1 110 ? -1.224 -7.722 17.573 1.00 94.06 110 LYS A O 1
ATOM 891 N N . LYS A 1 111 ? -1.529 -7.452 15.354 1.00 93.44 111 LYS A N 1
ATOM 892 C CA . LYS A 1 111 ? -0.172 -7.861 14.950 1.00 93.44 111 LYS A CA 1
ATOM 893 C C . LYS A 1 111 ? 0.945 -7.028 15.578 1.00 93.44 111 LYS A C 1
ATOM 895 O O . LYS A 1 111 ? 2.020 -7.571 15.802 1.00 93.44 111 LYS A O 1
ATOM 900 N N . GLY A 1 112 ? 0.721 -5.732 15.821 1.00 90.81 112 GLY A N 1
ATOM 901 C CA . GLY A 1 112 ? 1.722 -4.863 16.463 1.00 90.81 112 GLY A CA 1
ATOM 902 C C . GLY A 1 112 ? 3.040 -4.739 15.685 1.00 90.81 112 GLY A C 1
ATOM 903 O O . GLY A 1 112 ? 4.084 -4.470 16.276 1.00 90.81 112 GLY A O 1
ATOM 904 N N . LYS A 1 113 ? 3.015 -4.959 14.365 1.00 95.69 113 LYS A N 1
ATOM 905 C CA . LYS A 1 113 ? 4.185 -4.843 13.488 1.00 95.69 113 LYS A CA 1
ATOM 906 C C . LYS A 1 113 ? 4.224 -3.480 12.824 1.00 95.69 113 LYS A C 1
ATOM 908 O O . LYS A 1 113 ? 3.197 -2.978 12.372 1.00 95.69 113 LYS A O 1
ATOM 913 N N . PHE A 1 114 ? 5.415 -2.903 12.734 1.00 95.31 114 PHE A N 1
ATOM 914 C CA . PHE A 1 114 ? 5.619 -1.558 12.215 1.00 95.31 114 PHE A CA 1
ATOM 915 C C . PHE A 1 114 ? 6.840 -1.505 11.296 1.00 95.31 114 PHE A C 1
ATOM 917 O O . PHE A 1 114 ? 7.881 -2.101 11.579 1.00 95.31 114 PHE A O 1
ATOM 924 N N . ILE A 1 115 ? 6.713 -0.740 10.217 1.00 92.69 115 ILE A N 1
ATOM 925 C CA . ILE A 1 115 ? 7.754 -0.496 9.221 1.00 92.69 115 ILE A CA 1
ATOM 926 C C . ILE A 1 115 ? 8.359 0.881 9.482 1.00 92.69 115 ILE A C 1
ATOM 928 O O . ILE A 1 115 ? 7.648 1.888 9.509 1.00 92.69 115 ILE A O 1
ATOM 932 N N . ILE A 1 116 ? 9.681 0.929 9.663 1.00 87.25 116 ILE A N 1
ATOM 933 C CA . ILE A 1 116 ? 10.429 2.171 9.871 1.00 87.25 116 ILE A CA 1
ATOM 934 C C . ILE A 1 116 ? 11.346 2.418 8.667 1.00 87.25 116 ILE A C 1
ATOM 936 O O . ILE A 1 116 ? 12.109 1.530 8.277 1.00 87.25 116 ILE A O 1
ATOM 940 N N . PRO A 1 117 ? 11.352 3.639 8.102 1.00 81.69 117 PRO A N 1
ATOM 941 C CA . PRO A 1 117 ? 12.358 4.029 7.124 1.00 81.69 117 PRO A CA 1
ATOM 942 C C . PRO A 1 117 ? 13.775 3.932 7.703 1.00 81.69 117 PRO A C 1
ATOM 944 O O . PRO A 1 117 ? 14.076 4.516 8.745 1.00 81.69 117 PRO A O 1
ATOM 947 N N . SER A 1 118 ? 14.683 3.273 6.985 1.00 79.94 118 SER A N 1
ATOM 948 C CA . SER A 1 118 ? 16.096 3.148 7.381 1.00 79.94 118 SER A CA 1
ATOM 949 C C . SER A 1 118 ? 16.811 4.501 7.517 1.00 79.94 118 SER A C 1
ATOM 951 O O . SER A 1 118 ? 17.807 4.611 8.226 1.00 79.94 118 SER A O 1
ATOM 953 N N . THR A 1 119 ? 16.274 5.547 6.887 1.00 81.88 119 THR A N 1
ATOM 954 C CA . THR A 1 119 ? 16.780 6.925 6.933 1.00 81.88 119 THR A CA 1
ATOM 955 C C . THR A 1 119 ? 16.464 7.673 8.229 1.00 81.88 119 THR A C 1
ATOM 957 O O . THR A 1 119 ? 16.977 8.776 8.425 1.00 81.88 119 THR A O 1
ATOM 960 N N . PHE A 1 120 ? 15.622 7.126 9.111 1.00 86.19 120 PHE A N 1
ATOM 961 C CA . PHE A 1 120 ? 15.335 7.754 10.401 1.00 86.19 120 PHE A CA 1
ATOM 962 C C . PHE A 1 120 ? 16.561 7.692 11.317 1.00 86.19 120 PHE A C 1
ATOM 964 O O . PHE A 1 120 ? 17.216 6.658 11.428 1.00 86.19 120 PHE A O 1
ATOM 971 N N . LEU A 1 121 ? 16.847 8.797 12.010 1.00 91.19 121 LEU A N 1
ATOM 972 C CA . LEU A 1 121 ? 17.873 8.835 13.054 1.00 91.19 121 LEU A CA 1
ATOM 973 C C . LEU A 1 121 ? 17.455 7.950 14.235 1.00 91.19 121 LEU A C 1
ATOM 975 O O . LEU A 1 121 ? 16.268 7.844 14.538 1.00 91.19 121 LEU A O 1
ATOM 979 N N . GLU A 1 122 ? 18.419 7.358 14.941 1.00 91.88 122 GLU A N 1
ATOM 980 C CA . GLU A 1 122 ? 18.140 6.439 16.058 1.00 91.88 122 GLU A CA 1
ATOM 981 C C . GLU A 1 122 ? 17.297 7.071 17.178 1.00 91.88 122 GLU A C 1
ATOM 983 O O . GLU A 1 122 ? 16.458 6.400 17.775 1.00 91.88 122 GLU A O 1
ATOM 988 N N . GLU A 1 123 ? 17.454 8.371 17.431 1.00 94.44 123 GLU A N 1
ATOM 989 C CA . GLU A 1 123 ? 16.616 9.125 18.375 1.00 94.44 123 GLU A CA 1
ATOM 990 C C . GLU A 1 123 ? 15.144 9.137 17.935 1.00 94.44 123 GLU A C 1
ATOM 992 O O . GLU A 1 123 ? 14.260 8.764 18.705 1.00 94.44 123 GLU A O 1
ATOM 997 N N . VAL A 1 124 ? 14.893 9.425 16.654 1.00 92.88 124 VAL A N 1
ATOM 998 C CA . VAL A 1 124 ? 13.549 9.399 16.053 1.00 92.88 124 VAL A CA 1
ATOM 999 C C . VAL A 1 124 ? 12.969 7.985 16.080 1.00 92.88 124 VAL A C 1
ATOM 1001 O O . VAL A 1 124 ? 11.788 7.806 16.375 1.00 92.88 124 VAL A O 1
ATOM 1004 N N . LYS A 1 125 ? 13.787 6.955 15.816 1.00 92.69 125 LYS A N 1
ATOM 1005 C CA . LYS A 1 125 ? 13.342 5.556 15.910 1.00 92.69 125 LYS A CA 1
ATOM 1006 C C . LYS A 1 125 ? 12.901 5.205 17.334 1.00 92.69 125 LYS A C 1
ATOM 1008 O O . LYS A 1 125 ? 11.895 4.516 17.492 1.00 92.69 125 LYS A O 1
ATOM 1013 N N . LYS A 1 126 ? 13.622 5.661 18.366 1.00 93.44 126 LYS A N 1
ATOM 1014 C CA . LYS A 1 126 ? 13.259 5.428 19.778 1.00 93.44 126 LYS A CA 1
ATOM 1015 C C . LYS A 1 126 ? 11.942 6.105 20.146 1.00 93.44 126 LYS A C 1
ATOM 1017 O O . LYS A 1 126 ? 11.075 5.451 20.719 1.00 93.44 126 LYS A O 1
ATOM 1022 N N . GLU A 1 127 ? 11.768 7.371 19.775 1.00 94.62 127 GLU A N 1
ATOM 1023 C CA . GLU A 1 127 ? 10.514 8.096 20.009 1.00 94.62 127 GLU A CA 1
ATOM 1024 C C . GLU A 1 127 ? 9.335 7.431 19.293 1.00 94.62 127 GLU A C 1
ATOM 1026 O O . GLU A 1 127 ? 8.288 7.195 19.896 1.00 94.62 127 GLU A O 1
ATOM 1031 N N . TYR A 1 128 ? 9.521 7.047 18.026 1.00 93.50 128 TYR A N 1
ATOM 1032 C CA . TYR A 1 128 ? 8.492 6.365 17.249 1.00 93.50 128 TYR A CA 1
ATOM 1033 C C . TYR A 1 128 ? 8.061 5.040 17.890 1.00 93.50 128 TYR A C 1
ATOM 1035 O O . TYR A 1 128 ? 6.866 4.766 17.983 1.00 93.50 128 TYR A O 1
ATOM 1043 N N . LYS A 1 129 ? 9.016 4.239 18.381 1.00 94.69 129 LYS A N 1
ATOM 1044 C CA . LYS A 1 129 ? 8.735 2.979 19.088 1.00 94.69 129 LYS A CA 1
ATOM 1045 C C . LYS A 1 129 ? 7.882 3.195 20.338 1.00 94.69 129 LYS A C 1
ATOM 1047 O O . LYS A 1 129 ? 6.956 2.427 20.579 1.00 94.69 129 LYS A O 1
ATOM 1052 N N . GLU A 1 130 ? 8.151 4.251 21.100 1.00 95.75 130 GLU A N 1
ATOM 1053 C CA . GLU A 1 130 ? 7.372 4.573 22.298 1.00 95.75 130 GLU A CA 1
ATOM 1054 C C . GLU A 1 130 ? 5.943 5.028 21.959 1.00 95.75 130 GLU A C 1
ATOM 1056 O O . GLU A 1 130 ? 4.985 4.619 22.618 1.00 95.75 130 GLU A O 1
ATOM 1061 N N . ILE A 1 131 ? 5.769 5.825 20.899 1.00 95.94 131 ILE A N 1
ATOM 1062 C CA . ILE A 1 131 ? 4.438 6.207 20.396 1.00 95.94 131 ILE A CA 1
ATOM 1063 C C . ILE A 1 131 ? 3.676 4.970 19.910 1.00 95.94 131 ILE A C 1
ATOM 1065 O O . ILE A 1 131 ? 2.507 4.792 20.250 1.00 95.94 131 ILE A O 1
ATOM 1069 N N . ALA A 1 132 ? 4.343 4.100 19.152 1.00 96.25 132 ALA A N 1
ATOM 1070 C CA . ALA A 1 132 ? 3.776 2.860 18.643 1.00 96.25 132 ALA A CA 1
ATOM 1071 C C . ALA A 1 132 ? 3.324 1.925 19.773 1.00 96.25 132 ALA A C 1
ATOM 1073 O O . ALA A 1 132 ? 2.236 1.358 19.684 1.00 96.25 132 ALA A O 1
ATOM 1074 N N . ARG A 1 133 ? 4.084 1.845 20.874 1.00 96.62 133 ARG A N 1
ATOM 1075 C CA . ARG A 1 133 ? 3.704 1.080 22.070 1.00 96.62 133 ARG A CA 1
ATOM 1076 C C . ARG A 1 133 ? 2.424 1.618 22.705 1.00 96.62 133 ARG A C 1
ATOM 1078 O O . ARG A 1 133 ? 1.477 0.863 22.901 1.00 96.62 133 ARG A O 1
ATOM 1085 N N . LYS A 1 134 ? 2.354 2.929 22.959 1.00 97.38 134 LYS A N 1
ATOM 1086 C CA . LYS A 1 134 ? 1.159 3.570 23.540 1.00 97.38 134 LYS A CA 1
ATOM 1087 C C . LYS A 1 134 ? -0.071 3.423 22.644 1.00 97.38 134 LYS A C 1
ATOM 1089 O O . LYS A 1 134 ? -1.164 3.147 23.132 1.00 97.38 134 LYS A O 1
ATOM 1094 N N . ALA A 1 135 ? 0.105 3.600 21.334 1.00 97.06 135 ALA A N 1
ATOM 1095 C CA . ALA A 1 135 ? -0.966 3.424 20.361 1.00 97.06 135 ALA A CA 1
ATOM 1096 C C . ALA A 1 135 ? -1.485 1.982 20.377 1.00 97.06 135 ALA A C 1
ATOM 1098 O O . ALA A 1 135 ? -2.690 1.767 20.463 1.00 97.06 135 ALA A O 1
ATOM 1099 N N . LYS A 1 136 ? -0.579 1.000 20.381 1.00 96.44 136 LYS A N 1
ATOM 1100 C CA . LYS A 1 136 ? -0.898 -0.427 20.443 1.00 96.44 136 LYS A CA 1
ATOM 1101 C C . LYS A 1 136 ? -1.651 -0.808 21.720 1.00 96.44 136 LYS A C 1
ATOM 1103 O O . LYS A 1 136 ? -2.664 -1.497 21.636 1.00 96.44 136 LYS A O 1
ATOM 1108 N N . GLU A 1 137 ? -1.204 -0.333 22.880 1.00 97.00 137 GLU A N 1
ATOM 1109 C CA . GLU A 1 137 ? -1.903 -0.539 24.157 1.00 97.00 137 GLU A CA 1
ATOM 1110 C C . GLU A 1 137 ? -3.339 -0.011 24.087 1.00 97.00 137 GLU A C 1
ATOM 1112 O O . GLU A 1 137 ? -4.284 -0.725 24.425 1.00 97.00 137 GLU A O 1
ATOM 1117 N N . LYS A 1 138 ? -3.521 1.205 23.554 1.00 97.88 138 LYS A N 1
ATOM 1118 C CA . LYS A 1 138 ? -4.853 1.799 23.422 1.00 97.88 138 LYS A CA 1
ATOM 1119 C C . LYS A 1 138 ? -5.734 1.071 22.406 1.00 97.88 138 LYS A C 1
ATOM 1121 O O . LYS A 1 138 ? -6.930 0.913 22.640 1.00 97.88 138 LYS A O 1
ATOM 1126 N N . GLN A 1 139 ? -5.156 0.613 21.296 1.00 97.56 139 GLN A N 1
ATOM 1127 C CA . GLN A 1 139 ? -5.861 -0.195 20.301 1.00 97.56 139 GLN A CA 1
ATOM 1128 C C . GLN A 1 139 ? -6.401 -1.483 20.923 1.00 97.56 139 GLN A C 1
ATOM 1130 O O . GLN A 1 139 ? -7.578 -1.785 20.756 1.00 97.56 139 GLN A O 1
ATOM 1135 N N . VAL A 1 140 ? -5.562 -2.221 21.657 1.00 96.81 140 VAL A N 1
ATOM 1136 C CA . VAL A 1 140 ? -5.960 -3.481 22.304 1.00 96.81 140 VAL A CA 1
ATOM 1137 C C . VAL A 1 140 ? -7.058 -3.235 23.339 1.00 96.81 140 VAL A C 1
ATOM 1139 O O . VAL A 1 140 ? -8.080 -3.912 23.289 1.00 96.81 140 VAL A O 1
ATOM 1142 N N . GLU A 1 141 ? -6.911 -2.211 24.186 1.00 97.62 141 GLU A N 1
ATOM 1143 C CA . GLU A 1 141 ? -7.929 -1.828 25.177 1.00 97.62 141 GLU A CA 1
ATOM 1144 C C . GLU A 1 141 ? -9.308 -1.574 24.533 1.00 97.62 141 GLU A C 1
ATOM 1146 O O . GLU A 1 141 ? -10.342 -1.978 25.066 1.00 97.62 141 GLU A O 1
ATOM 1151 N N . LEU A 1 142 ? -9.342 -0.887 23.387 1.00 97.75 142 LEU A N 1
ATOM 1152 C CA . LEU A 1 142 ? -10.584 -0.568 22.676 1.00 97.75 142 LEU A CA 1
ATOM 1153 C C . LEU A 1 142 ? -11.156 -1.784 21.933 1.00 97.75 142 LEU A C 1
ATOM 1155 O O . LEU A 1 142 ? -12.368 -1.997 21.956 1.00 97.75 142 LEU A O 1
ATOM 1159 N N . ILE A 1 143 ? -10.300 -2.624 21.344 1.00 96.81 143 ILE A N 1
ATOM 1160 C CA . ILE A 1 143 ? -10.709 -3.881 20.699 1.00 96.81 143 ILE A CA 1
ATOM 1161 C C . ILE A 1 143 ? -11.365 -4.827 21.712 1.00 96.81 143 ILE A C 1
ATOM 1163 O O . ILE A 1 143 ? -12.422 -5.386 21.424 1.00 96.81 143 ILE A O 1
ATOM 1167 N N . GLU A 1 144 ? -10.801 -4.966 22.916 1.00 96.25 144 GLU A N 1
ATOM 1168 C CA . GLU A 1 144 ? -11.381 -5.783 23.996 1.00 96.25 144 GLU A CA 1
ATOM 1169 C C . GLU A 1 144 ? -12.786 -5.306 24.395 1.00 96.25 144 GLU A C 1
ATOM 1171 O O . GLU A 1 144 ? -13.664 -6.113 24.705 1.00 96.25 144 GLU A O 1
ATOM 1176 N N . LYS A 1 145 ? -13.028 -3.994 24.315 1.00 97.00 145 LYS A N 1
ATOM 1177 C CA . LYS A 1 145 ? -14.335 -3.364 24.557 1.00 97.00 145 LYS A CA 1
ATOM 1178 C C . LYS A 1 145 ? -15.274 -3.411 23.345 1.00 97.00 145 LYS A C 1
ATOM 1180 O O . LYS A 1 145 ? -16.394 -2.915 23.444 1.00 97.00 145 LYS A O 1
ATOM 1185 N N . LYS A 1 146 ? -14.842 -3.989 22.216 1.00 95.44 146 LYS A N 1
ATOM 1186 C CA . LYS A 1 146 ? -15.522 -3.928 20.908 1.00 95.44 146 LYS A CA 1
ATOM 1187 C C . LYS A 1 146 ? -15.828 -2.494 20.456 1.00 95.44 146 LYS A C 1
ATOM 1189 O O . LYS A 1 146 ? -16.824 -2.250 19.775 1.00 95.44 146 LYS A O 1
ATOM 1194 N N . ASP A 1 147 ? -14.974 -1.548 20.833 1.00 95.88 147 ASP A N 1
ATOM 1195 C CA . ASP A 1 147 ? -15.100 -0.147 20.453 1.00 95.88 147 ASP A CA 1
ATOM 1196 C C . ASP A 1 147 ? -14.375 0.094 19.114 1.00 95.88 147 ASP A C 1
ATOM 1198 O O . ASP A 1 147 ? -13.143 0.006 19.074 1.00 95.88 147 ASP A O 1
ATOM 1202 N N . PRO A 1 148 ? -15.090 0.410 18.013 1.00 94.31 148 PRO A N 1
ATOM 1203 C CA . PRO A 1 148 ? -14.486 0.626 16.698 1.00 94.31 148 PRO A CA 1
ATOM 1204 C C . PRO A 1 148 ? -13.541 1.832 16.649 1.00 94.31 148 PRO A C 1
ATOM 1206 O O . PRO A 1 148 ? -12.767 1.948 15.701 1.00 94.31 148 PRO A O 1
ATOM 1209 N N . ASN A 1 149 ? -13.540 2.704 17.663 1.00 96.12 149 ASN A N 1
ATOM 1210 C CA . ASN A 1 149 ? -12.637 3.852 17.743 1.00 96.12 149 ASN A CA 1
ATOM 1211 C C . ASN A 1 149 ? -11.156 3.463 17.867 1.00 96.12 149 ASN A C 1
ATOM 1213 O O . ASN A 1 149 ? -10.289 4.329 17.738 1.00 96.12 149 ASN A O 1
ATOM 1217 N N . PHE A 1 150 ? -10.832 2.177 18.060 1.00 96.44 150 PHE A N 1
ATOM 1218 C CA . PHE A 1 150 ? -9.449 1.692 18.011 1.00 96.44 150 PHE A CA 1
ATOM 1219 C C . PHE A 1 150 ? -8.737 2.082 16.705 1.00 96.44 150 PHE A C 1
ATOM 1221 O O . PHE A 1 150 ? -7.526 2.306 16.708 1.00 96.44 150 PHE A O 1
ATOM 1228 N N . VAL A 1 151 ? -9.480 2.220 15.600 1.00 93.94 151 VAL A N 1
ATOM 1229 C CA . VAL A 1 151 ? -8.918 2.570 14.288 1.00 93.94 151 VAL A CA 1
ATOM 1230 C C . VAL A 1 151 ? -8.302 3.967 14.257 1.00 93.94 151 VAL A C 1
ATOM 1232 O O . VAL A 1 151 ? -7.362 4.196 13.502 1.00 93.94 151 VAL A O 1
ATOM 1235 N N . TYR A 1 152 ? -8.761 4.892 15.108 1.00 95.12 152 TYR A N 1
ATOM 1236 C CA . TYR A 1 152 ? -8.181 6.235 15.214 1.00 95.12 152 TYR A CA 1
ATOM 1237 C C . TYR A 1 152 ? -6.783 6.234 15.840 1.00 95.12 152 TYR A C 1
ATOM 1239 O O . TYR A 1 152 ? -6.053 7.216 15.729 1.00 95.12 152 TYR A O 1
ATOM 1247 N N . PHE A 1 153 ? -6.391 5.123 16.463 1.00 96.56 153 PHE A N 1
ATOM 1248 C CA . PHE A 1 153 ? -5.049 4.919 16.990 1.00 96.56 153 PHE A CA 1
ATOM 1249 C C . PHE A 1 153 ? -4.145 4.171 16.006 1.00 96.56 153 PHE A C 1
ATOM 1251 O O . PHE A 1 153 ? -2.985 3.936 16.339 1.00 96.56 153 PHE A O 1
ATOM 1258 N N . LEU A 1 154 ? -4.629 3.776 14.818 1.00 95.50 154 LEU A N 1
ATOM 1259 C CA . LEU A 1 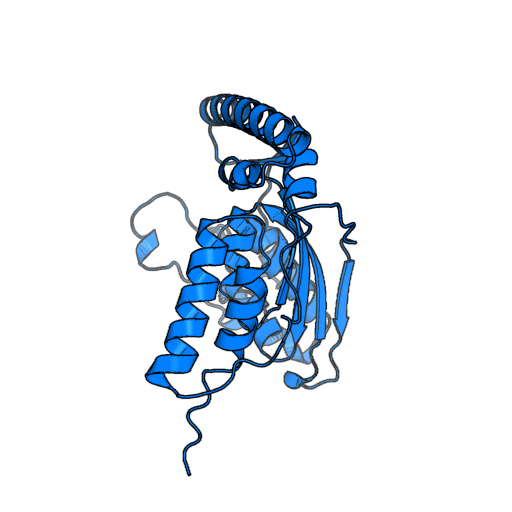154 ? -3.791 3.143 13.796 1.00 95.50 154 LEU A CA 1
ATOM 1260 C C . LEU A 1 154 ? -2.714 4.114 13.308 1.00 95.50 154 LEU A C 1
ATOM 1262 O O . LEU A 1 154 ? -3.001 5.203 12.811 1.00 95.50 154 LEU A O 1
ATOM 1266 N N . LEU A 1 155 ? -1.454 3.701 13.419 1.00 95.88 155 LEU A N 1
ATOM 1267 C CA . LEU A 1 155 ? -0.328 4.471 12.908 1.00 95.88 155 LEU A CA 1
ATOM 1268 C C . LEU A 1 155 ? -0.061 4.098 11.456 1.00 95.88 155 LEU A C 1
ATOM 1270 O O . LEU A 1 155 ? -0.044 2.925 11.096 1.00 95.88 155 LEU A O 1
ATOM 1274 N N . LEU A 1 156 ? 0.263 5.093 10.629 1.00 94.19 156 LEU A N 1
ATOM 1275 C CA . LEU A 1 156 ? 0.544 4.878 9.206 1.00 94.19 156 LEU A CA 1
ATOM 1276 C C . LEU A 1 156 ? 1.715 3.916 8.934 1.00 94.19 156 LEU A C 1
ATOM 1278 O O . LEU A 1 156 ? 1.794 3.350 7.850 1.00 94.19 156 LEU A O 1
ATOM 1282 N N . GLY A 1 157 ? 2.616 3.726 9.900 1.00 94.69 157 GLY A N 1
ATOM 1283 C CA . GLY A 1 157 ? 3.709 2.759 9.799 1.00 94.69 157 GLY A CA 1
ATOM 1284 C C . GLY A 1 157 ? 3.325 1.324 10.169 1.00 94.69 157 GLY A C 1
ATOM 1285 O O . GLY A 1 157 ? 4.174 0.451 10.033 1.00 94.69 157 GLY A O 1
ATOM 1286 N N . GLN A 1 158 ? 2.096 1.048 10.627 1.00 95.94 158 GLN A N 1
ATOM 1287 C CA . GLN A 1 158 ? 1.669 -0.326 10.913 1.00 95.94 158 GLN A CA 1
ATOM 1288 C C . GLN A 1 158 ? 1.663 -1.166 9.643 1.00 95.94 158 GLN A C 1
ATOM 1290 O O . GLN A 1 158 ? 1.133 -0.745 8.613 1.00 95.94 158 GLN A O 1
ATOM 1295 N N . GLU A 1 159 ? 2.269 -2.345 9.740 1.00 96.31 159 GLU A N 1
ATOM 1296 C CA . GLU A 1 159 ? 2.286 -3.330 8.670 1.00 96.31 159 GLU A CA 1
ATOM 1297 C C . GLU A 1 159 ? 0.903 -3.969 8.542 1.00 96.31 159 GLU A C 1
ATOM 1299 O O . GLU A 1 159 ? 0.315 -4.423 9.523 1.00 96.31 159 GLU A O 1
ATOM 1304 N N . ALA A 1 160 ? 0.419 -4.038 7.312 1.00 95.25 160 ALA A N 1
ATOM 1305 C CA . ALA A 1 160 ? -0.783 -4.751 6.941 1.00 95.25 160 ALA A CA 1
ATOM 1306 C C . ALA A 1 160 ? -0.519 -5.625 5.714 1.00 95.25 160 ALA A C 1
ATOM 1308 O O . ALA A 1 160 ? 0.372 -5.356 4.897 1.00 95.25 160 ALA A O 1
ATOM 1309 N N . GLN A 1 161 ? -1.313 -6.674 5.578 1.00 95.50 161 GLN A N 1
ATOM 1310 C CA . GLN A 1 161 ? -1.335 -7.567 4.429 1.00 95.50 161 GLN A CA 1
ATOM 1311 C C . GLN A 1 161 ? -2.482 -7.189 3.493 1.00 95.50 161 GLN A C 1
ATOM 1313 O O . GLN A 1 161 ? -3.545 -6.761 3.940 1.00 95.50 161 GLN A O 1
ATOM 1318 N N . SER A 1 162 ? -2.286 -7.369 2.191 1.00 93.12 162 SER A N 1
ATOM 1319 C CA . SER A 1 162 ? -3.319 -7.109 1.190 1.00 93.12 162 SER A CA 1
ATOM 1320 C C . SER A 1 162 ? -3.168 -8.013 -0.022 1.00 93.12 162 SER A C 1
ATOM 1322 O O . SER A 1 162 ? -2.051 -8.357 -0.408 1.00 93.12 162 SER A O 1
ATOM 1324 N N . SER A 1 163 ? -4.292 -8.354 -0.646 1.00 93.06 163 SER A N 1
ATOM 1325 C CA . SER A 1 163 ? -4.326 -8.901 -1.999 1.00 93.06 163 SER A CA 1
ATOM 1326 C C . SER A 1 163 ? -4.580 -7.772 -2.992 1.00 93.06 163 SER A C 1
ATOM 1328 O O . SER A 1 163 ? -5.565 -7.037 -2.884 1.00 93.06 163 SER A O 1
ATOM 1330 N N . ILE A 1 164 ? -3.705 -7.645 -3.987 1.00 92.56 164 ILE A N 1
ATOM 1331 C CA . ILE A 1 164 ? -3.858 -6.700 -5.087 1.00 92.56 164 ILE A CA 1
ATOM 1332 C C . ILE A 1 164 ? -4.295 -7.438 -6.347 1.00 92.56 164 ILE A C 1
ATOM 1334 O O . ILE A 1 164 ? -3.694 -8.438 -6.739 1.00 92.56 164 ILE A O 1
ATOM 1338 N N . TYR A 1 165 ? -5.331 -6.915 -7.001 1.00 92.44 165 TYR A N 1
ATOM 1339 C CA . TYR A 1 165 ? -5.837 -7.456 -8.256 1.00 92.44 165 TYR A CA 1
ATOM 1340 C C . TYR A 1 165 ? -5.791 -6.393 -9.344 1.00 92.44 165 TYR A C 1
ATOM 1342 O O . TYR A 1 165 ? -6.358 -5.306 -9.209 1.00 92.44 165 TYR A O 1
ATOM 1350 N N . GLY A 1 166 ? -5.137 -6.722 -10.450 1.00 91.81 166 GLY A N 1
ATOM 1351 C CA . GLY A 1 166 ? -5.048 -5.879 -11.633 1.00 91.81 166 GLY A CA 1
ATOM 1352 C C . GLY A 1 166 ? -5.445 -6.662 -12.874 1.00 91.81 166 GLY A C 1
ATOM 1353 O O . GLY A 1 166 ? -5.317 -7.881 -12.924 1.00 91.81 166 GLY A O 1
ATOM 1354 N N . LYS A 1 167 ? -5.924 -5.961 -13.897 1.00 91.44 167 LYS A N 1
ATOM 1355 C CA . LYS A 1 167 ? -6.091 -6.525 -15.241 1.00 91.44 167 LYS A CA 1
ATOM 1356 C C . LYS A 1 167 ? -5.331 -5.664 -16.246 1.00 91.44 167 LYS A C 1
ATOM 1358 O O . LYS A 1 167 ? -4.743 -4.678 -15.840 1.00 91.44 167 LYS A O 1
ATOM 1363 N N . GLY A 1 168 ? -5.330 -6.012 -17.523 1.00 92.12 168 GLY A N 1
ATOM 1364 C CA . GLY A 1 168 ? -5.068 -5.091 -18.624 1.00 92.12 168 GLY A CA 1
ATOM 1365 C C . GLY A 1 168 ? -3.810 -4.204 -18.547 1.00 92.12 168 GLY A C 1
ATOM 1366 O O . GLY A 1 168 ? -2.822 -4.468 -17.859 1.00 92.12 168 GLY A O 1
ATOM 1367 N N . ALA A 1 169 ? -3.878 -3.082 -19.268 1.00 91.25 169 ALA A N 1
ATOM 1368 C CA . ALA A 1 169 ? -2.790 -2.114 -19.375 1.00 91.25 169 ALA A CA 1
ATOM 1369 C C . ALA A 1 169 ? -2.460 -1.407 -18.046 1.00 91.25 169 ALA A C 1
ATOM 1371 O O . ALA A 1 169 ? -1.349 -0.917 -17.870 1.00 91.25 169 ALA A O 1
ATOM 1372 N N . GLN A 1 170 ? -3.374 -1.368 -17.074 1.00 91.38 170 GLN A N 1
ATOM 1373 C CA . GLN A 1 170 ? -3.121 -0.717 -15.786 1.00 91.38 170 GLN A CA 1
ATOM 1374 C C . GLN A 1 170 ? -2.076 -1.441 -14.936 1.00 91.38 170 GLN A C 1
ATOM 1376 O O . GLN A 1 170 ? -1.459 -0.806 -14.080 1.00 91.38 170 GLN A O 1
ATOM 1381 N N . VAL A 1 171 ? -1.857 -2.741 -15.160 1.00 95.06 171 VAL A N 1
ATOM 1382 C CA . VAL A 1 171 ? -0.754 -3.480 -14.529 1.00 95.06 171 VAL A CA 1
ATOM 1383 C C . VAL A 1 171 ? 0.584 -2.960 -15.064 1.00 95.06 171 VAL A C 1
ATOM 1385 O O . VAL A 1 171 ? 1.478 -2.651 -14.276 1.00 95.06 171 VAL A O 1
ATOM 1388 N N . ILE A 1 172 ? 0.677 -2.729 -16.379 1.00 94.94 172 ILE A N 1
ATOM 1389 C CA . ILE A 1 172 ? 1.832 -2.075 -17.012 1.00 94.94 172 ILE A CA 1
ATOM 1390 C C . ILE A 1 172 ? 2.005 -0.652 -16.464 1.00 94.94 172 ILE A C 1
ATOM 1392 O O . ILE A 1 172 ? 3.098 -0.291 -16.034 1.00 94.94 172 ILE A O 1
ATOM 1396 N N . GLU A 1 173 ? 0.941 0.154 -16.407 1.00 94.38 173 GLU A N 1
ATOM 1397 C CA . GLU A 1 173 ? 1.023 1.521 -15.863 1.00 94.38 173 GLU A CA 1
ATOM 1398 C C . GLU A 1 173 ? 1.449 1.549 -14.393 1.00 94.38 173 GLU A C 1
ATOM 1400 O O . GLU A 1 173 ? 2.175 2.448 -13.970 1.00 94.38 173 GLU A O 1
ATOM 1405 N N . THR A 1 174 ? 1.061 0.544 -13.611 1.00 94.88 174 THR A N 1
ATOM 1406 C CA . THR A 1 174 ? 1.488 0.421 -12.213 1.00 94.88 174 THR A CA 1
ATOM 1407 C C . THR A 1 174 ? 2.962 0.061 -12.116 1.00 94.88 174 THR A C 1
ATOM 1409 O O . THR A 1 174 ? 3.675 0.690 -11.334 1.00 94.88 174 THR A O 1
ATOM 1412 N N . SER A 1 175 ? 3.440 -0.874 -12.946 1.00 95.62 175 SER A N 1
ATOM 1413 C CA . SER A 1 175 ? 4.873 -1.151 -13.090 1.00 95.62 175 SER A CA 1
ATOM 1414 C C . SER A 1 175 ? 5.635 0.136 -13.409 1.00 95.62 175 SER A C 1
ATOM 1416 O O . SER A 1 175 ? 6.551 0.488 -12.668 1.00 95.62 175 SER A O 1
ATOM 1418 N N . LYS A 1 176 ? 5.209 0.908 -14.418 1.00 94.31 176 LYS A N 1
ATOM 1419 C CA . LYS A 1 176 ? 5.839 2.189 -14.781 1.00 94.31 176 LYS A CA 1
ATOM 1420 C C . LYS A 1 176 ? 5.855 3.171 -13.614 1.00 94.31 176 LYS A C 1
ATOM 1422 O O . LYS A 1 176 ? 6.909 3.649 -13.220 1.00 94.31 176 LYS A O 1
ATOM 1427 N N . ALA A 1 177 ? 4.687 3.468 -13.048 1.00 91.75 177 ALA A N 1
ATOM 1428 C CA . ALA A 1 177 ? 4.524 4.552 -12.087 1.00 91.75 177 ALA A CA 1
ATOM 1429 C C . ALA A 1 177 ? 5.109 4.243 -10.705 1.00 91.75 177 ALA A C 1
ATOM 1431 O O . ALA A 1 177 ? 5.400 5.173 -9.955 1.00 91.75 177 ALA A O 1
ATOM 1432 N N . ARG A 1 178 ? 5.237 2.963 -10.331 1.00 94.06 178 ARG A N 1
ATOM 1433 C CA . ARG A 1 178 ? 5.689 2.558 -8.991 1.00 94.06 178 ARG A CA 1
ATOM 1434 C C . ARG A 1 178 ? 7.119 2.042 -8.952 1.00 94.06 178 ARG A C 1
ATOM 1436 O O . ARG A 1 178 ? 7.663 1.964 -7.862 1.00 94.06 178 ARG A O 1
ATOM 1443 N N . SER A 1 179 ? 7.749 1.740 -10.086 1.00 93.69 179 SER A N 1
ATOM 1444 C CA . SER A 1 179 ? 9.156 1.304 -10.130 1.00 93.69 179 SER A CA 1
ATOM 1445 C C . SER A 1 179 ? 10.168 2.455 -10.238 1.00 93.69 179 SER A C 1
ATOM 1447 O O . SER A 1 179 ? 11.367 2.216 -10.130 1.00 93.69 179 SER A O 1
ATOM 1449 N N . GLU A 1 180 ? 9.725 3.704 -10.424 1.00 89.56 180 GLU A N 1
ATOM 1450 C CA . GLU A 1 180 ? 10.628 4.857 -10.556 1.00 89.56 180 GLU A CA 1
ATOM 1451 C C . GLU A 1 180 ? 11.452 5.113 -9.289 1.00 89.56 180 GLU A C 1
ATOM 1453 O O . GLU A 1 180 ? 10.930 5.123 -8.175 1.00 89.56 180 GLU A O 1
ATOM 1458 N N . GLY A 1 181 ? 12.729 5.464 -9.447 1.00 85.00 181 GLY A N 1
ATOM 1459 C CA . GLY A 1 181 ? 13.615 5.742 -8.308 1.00 85.00 181 GLY A CA 1
ATOM 1460 C C . GLY A 1 181 ? 13.222 6.942 -7.437 1.00 85.00 181 GLY A C 1
ATOM 1461 O O . GLY A 1 181 ? 13.729 7.087 -6.332 1.00 85.00 181 GLY A O 1
ATOM 1462 N N . VAL A 1 182 ? 12.300 7.785 -7.906 1.00 82.75 182 VAL A N 1
ATOM 1463 C CA . VAL A 1 182 ? 11.773 8.948 -7.166 1.00 82.75 182 VAL A CA 1
ATOM 1464 C C . VAL A 1 182 ? 10.524 8.624 -6.347 1.00 82.75 182 VAL A C 1
ATOM 1466 O O . VAL A 1 182 ? 10.071 9.443 -5.552 1.00 82.75 182 VAL A O 1
ATOM 1469 N N . VAL A 1 183 ? 9.934 7.449 -6.570 1.00 87.25 183 VAL A N 1
ATOM 1470 C CA . VAL A 1 183 ? 8.775 6.965 -5.816 1.00 87.25 183 VAL A CA 1
ATOM 1471 C C . VAL A 1 183 ? 9.219 6.621 -4.395 1.00 87.25 183 VAL A C 1
ATOM 1473 O O . VAL A 1 183 ? 10.383 6.306 -4.164 1.00 87.25 183 VAL A O 1
ATOM 1476 N N . GLN A 1 184 ? 8.311 6.684 -3.421 1.00 89.12 184 GLN A N 1
ATOM 1477 C CA . GLN A 1 184 ? 8.629 6.244 -2.065 1.00 89.12 184 GLN A CA 1
ATOM 1478 C C . GLN A 1 184 ? 9.095 4.779 -2.091 1.00 89.12 184 GLN A C 1
ATOM 1480 O O . GLN A 1 184 ? 8.481 3.925 -2.731 1.00 89.12 184 GLN A O 1
ATOM 1485 N N . TRP A 1 185 ? 10.216 4.509 -1.424 1.00 90.19 185 TRP A N 1
ATOM 1486 C CA . TRP A 1 185 ? 10.945 3.248 -1.549 1.00 90.19 185 TRP A CA 1
ATOM 1487 C C . TRP A 1 185 ? 10.084 2.013 -1.267 1.00 90.19 185 TRP A C 1
ATOM 1489 O O . TRP A 1 185 ? 10.269 0.982 -1.899 1.00 90.19 185 TRP A O 1
ATOM 1499 N N . GLU A 1 186 ? 9.117 2.110 -0.357 1.00 93.56 186 GLU A N 1
ATOM 1500 C CA . GLU A 1 186 ? 8.339 0.957 0.085 1.00 93.56 186 GLU A CA 1
ATOM 1501 C C . GLU A 1 186 ? 7.390 0.462 -0.997 1.00 93.56 186 GLU A C 1
ATOM 1503 O O . GLU A 1 186 ? 7.472 -0.698 -1.391 1.00 93.56 186 GLU A O 1
ATOM 1508 N N . ILE A 1 187 ? 6.557 1.345 -1.561 1.00 94.38 187 ILE A N 1
ATOM 1509 C CA . ILE A 1 187 ? 5.687 0.968 -2.682 1.00 94.38 187 ILE A CA 1
ATOM 1510 C C . ILE A 1 187 ? 6.512 0.573 -3.913 1.00 94.38 187 ILE A C 1
ATOM 1512 O O . ILE A 1 187 ? 6.086 -0.278 -4.697 1.00 94.38 187 ILE A O 1
ATOM 1516 N N . ARG A 1 188 ? 7.721 1.126 -4.070 1.00 94.19 188 ARG A N 1
ATOM 1517 C CA . ARG A 1 188 ? 8.647 0.688 -5.115 1.00 94.19 188 ARG A CA 1
ATOM 1518 C C . ARG A 1 188 ? 9.110 -0.748 -4.902 1.00 94.19 188 ARG A C 1
ATOM 1520 O O . ARG A 1 188 ? 8.936 -1.566 -5.799 1.00 94.19 188 ARG A O 1
ATOM 1527 N N . ASN A 1 189 ? 9.630 -1.068 -3.725 1.00 93.75 189 ASN A N 1
ATOM 1528 C CA . ASN A 1 189 ? 10.142 -2.394 -3.392 1.00 93.75 189 ASN A CA 1
ATOM 1529 C C . ASN A 1 189 ? 9.044 -3.462 -3.331 1.00 93.75 189 ASN A C 1
ATOM 1531 O O . ASN A 1 189 ? 9.290 -4.607 -3.688 1.00 93.75 189 ASN A O 1
ATOM 1535 N N . LYS A 1 190 ? 7.856 -3.106 -2.831 1.00 94.31 190 LYS A N 1
ATOM 1536 C CA . LYS A 1 190 ? 6.772 -4.055 -2.546 1.00 94.31 190 LYS A CA 1
ATOM 1537 C C . LYS A 1 190 ? 5.770 -4.215 -3.674 1.00 94.31 190 LYS A C 1
ATOM 1539 O O . LYS A 1 190 ? 5.078 -5.221 -3.703 1.00 94.31 190 LYS A O 1
ATOM 1544 N N . VAL A 1 191 ? 5.670 -3.245 -4.583 1.00 95.19 191 VAL A N 1
ATOM 1545 C CA . VAL A 1 191 ? 4.676 -3.268 -5.668 1.00 95.19 191 VAL A CA 1
ATOM 1546 C C . VAL A 1 191 ? 5.338 -3.036 -7.019 1.00 95.19 191 VAL A C 1
ATOM 1548 O O . VAL A 1 191 ? 5.256 -3.885 -7.900 1.00 95.19 191 VAL A O 1
ATOM 1551 N N . GLY A 1 192 ? 6.011 -1.898 -7.196 1.00 95.56 192 GLY A N 1
ATOM 1552 C CA . GLY A 1 192 ? 6.531 -1.491 -8.502 1.00 95.56 192 GLY A CA 1
ATOM 1553 C C . GLY A 1 192 ? 7.553 -2.460 -9.090 1.00 95.56 192 GLY A C 1
ATOM 1554 O O . GLY A 1 192 ? 7.403 -2.895 -10.233 1.00 95.56 192 GLY A O 1
ATOM 1555 N N . ILE A 1 193 ? 8.585 -2.790 -8.317 1.00 96.06 193 ILE A N 1
ATOM 1556 C CA . ILE A 1 193 ? 9.664 -3.680 -8.747 1.00 96.06 193 ILE A CA 1
ATOM 1557 C C . ILE A 1 193 ? 9.154 -5.114 -8.958 1.00 96.06 193 ILE A C 1
ATOM 1559 O O . ILE A 1 193 ? 9.321 -5.587 -10.078 1.00 96.06 193 ILE A O 1
ATOM 1563 N N . PRO A 1 194 ? 8.449 -5.768 -8.011 1.00 95.75 194 PRO A N 1
ATOM 1564 C CA . PRO A 1 194 ? 7.970 -7.136 -8.225 1.00 95.75 194 PRO A CA 1
ATOM 1565 C C . PRO A 1 194 ? 7.047 -7.289 -9.441 1.00 95.75 194 PRO A C 1
ATOM 1567 O O . PRO A 1 194 ? 7.202 -8.223 -10.220 1.00 95.75 194 PRO A O 1
ATOM 1570 N N . ILE A 1 195 ? 6.123 -6.343 -9.672 1.00 96.25 195 ILE A N 1
ATOM 1571 C CA . ILE A 1 195 ? 5.280 -6.373 -10.882 1.00 96.25 195 ILE A CA 1
ATOM 1572 C C . ILE A 1 195 ? 6.151 -6.250 -12.140 1.00 96.25 195 ILE A C 1
ATOM 1574 O O . ILE A 1 195 ? 5.887 -6.902 -13.146 1.00 96.25 195 ILE A O 1
ATOM 1578 N N . THR A 1 196 ? 7.189 -5.412 -12.099 1.00 97.12 196 THR A N 1
ATOM 1579 C CA . THR A 1 196 ? 8.114 -5.249 -13.229 1.00 97.12 196 THR A CA 1
ATOM 1580 C C . THR A 1 196 ? 8.917 -6.524 -13.484 1.00 97.12 196 THR A C 1
ATOM 1582 O O . THR A 1 196 ? 9.040 -6.920 -14.637 1.00 97.12 196 THR A O 1
ATOM 1585 N N . GLU A 1 197 ? 9.414 -7.184 -12.437 1.00 96.62 197 GLU A N 1
ATOM 1586 C CA . GLU A 1 197 ? 10.138 -8.459 -12.533 1.00 96.62 197 GLU A CA 1
ATOM 1587 C C . GLU A 1 197 ? 9.261 -9.557 -13.155 1.00 96.62 197 GLU A C 1
ATOM 1589 O O . GLU A 1 197 ? 9.706 -10.268 -14.054 1.00 96.62 197 GLU A O 1
ATOM 1594 N N . GLU A 1 198 ? 7.989 -9.654 -12.756 1.00 95.56 198 GLU A N 1
ATOM 1595 C CA . GLU A 1 198 ? 7.050 -10.615 -13.346 1.00 95.56 198 GLU A CA 1
ATOM 1596 C C . GLU A 1 198 ? 6.729 -10.312 -14.810 1.00 95.56 198 GLU A C 1
ATOM 1598 O O . GLU A 1 198 ? 6.752 -11.208 -15.653 1.00 95.56 198 GLU A O 1
ATOM 1603 N N . LEU A 1 199 ? 6.475 -9.046 -15.150 1.00 95.56 199 LEU A N 1
ATOM 1604 C CA . LEU A 1 199 ? 6.212 -8.662 -16.537 1.00 95.56 199 LEU A CA 1
ATOM 1605 C C . LEU A 1 199 ? 7.447 -8.836 -17.437 1.00 95.56 199 LEU A C 1
ATOM 1607 O O . LEU A 1 199 ? 7.295 -9.105 -18.629 1.00 95.56 199 LEU A O 1
ATOM 1611 N N . ALA A 1 200 ? 8.661 -8.701 -16.891 1.00 95.38 200 ALA A N 1
ATOM 1612 C CA . ALA A 1 200 ? 9.910 -8.849 -17.640 1.00 95.38 200 ALA A CA 1
ATOM 1613 C C . ALA A 1 200 ? 10.125 -10.276 -18.169 1.00 95.38 200 ALA A C 1
ATOM 1615 O O . ALA A 1 200 ? 10.830 -10.455 -19.163 1.00 95.38 200 ALA A O 1
ATOM 1616 N N . LYS A 1 201 ? 9.451 -11.277 -17.582 1.00 94.25 201 LYS A N 1
ATOM 1617 C CA . LYS A 1 201 ? 9.437 -12.664 -18.078 1.00 94.25 201 LYS A CA 1
ATOM 1618 C C . LYS A 1 201 ? 8.797 -12.796 -19.466 1.00 94.25 201 LYS A C 1
ATOM 1620 O O . LYS A 1 201 ? 8.998 -13.812 -20.126 1.00 94.25 201 LYS A O 1
ATOM 1625 N N . TYR A 1 202 ? 8.060 -11.781 -19.924 1.00 93.69 202 TYR A N 1
ATOM 1626 C CA . TYR A 1 202 ? 7.410 -11.745 -21.232 1.00 93.69 202 TYR A CA 1
ATOM 1627 C C . TYR A 1 202 ? 8.162 -10.797 -22.183 1.00 93.69 202 TYR A C 1
ATOM 1629 O O . TYR A 1 202 ? 8.002 -9.574 -22.093 1.00 93.69 202 TYR A O 1
ATOM 1637 N N . PRO A 1 203 ? 8.944 -11.317 -23.153 1.00 91.81 203 PRO A N 1
ATOM 1638 C CA . PRO A 1 203 ? 9.807 -10.496 -24.008 1.00 91.81 203 PRO A CA 1
ATOM 1639 C C . PRO A 1 203 ? 9.076 -9.397 -24.787 1.00 91.81 203 PRO A C 1
ATOM 1641 O O . PRO A 1 203 ? 9.644 -8.336 -25.043 1.00 91.81 203 PRO A O 1
ATOM 1644 N N . SER A 1 204 ? 7.807 -9.617 -25.142 1.00 92.12 204 SER A N 1
ATOM 1645 C CA . SER A 1 204 ? 6.980 -8.631 -25.845 1.00 92.12 204 SER A CA 1
ATOM 1646 C C . SER A 1 204 ? 6.680 -7.383 -25.014 1.00 92.12 204 SER A C 1
ATOM 1648 O O . SER A 1 204 ? 6.436 -6.328 -25.587 1.00 92.12 204 SER A O 1
ATOM 1650 N N . LEU A 1 205 ? 6.708 -7.480 -23.681 1.00 92.94 205 LEU A N 1
ATOM 1651 C CA . LEU A 1 205 ? 6.376 -6.381 -22.770 1.00 92.94 205 LEU A CA 1
ATOM 1652 C C . LEU A 1 205 ? 7.608 -5.615 -22.285 1.00 92.94 205 LEU A C 1
ATOM 1654 O O . LEU A 1 205 ? 7.473 -4.530 -21.723 1.00 92.94 205 LEU A O 1
ATOM 1658 N N . ILE A 1 206 ? 8.816 -6.133 -22.519 1.00 92.06 206 ILE A N 1
ATOM 1659 C CA . ILE A 1 206 ? 10.032 -5.656 -21.850 1.00 92.06 206 ILE A CA 1
ATOM 1660 C C . ILE A 1 206 ? 10.329 -4.168 -22.089 1.00 92.06 206 ILE A C 1
ATOM 1662 O O . ILE A 1 206 ? 10.899 -3.503 -21.231 1.00 92.06 206 ILE A O 1
ATOM 1666 N N . ARG A 1 207 ? 9.919 -3.612 -23.237 1.00 91.06 207 ARG A N 1
ATOM 1667 C CA . ARG A 1 207 ? 10.111 -2.187 -23.576 1.00 91.06 207 ARG A CA 1
ATOM 1668 C C . ARG A 1 207 ? 9.019 -1.272 -23.019 1.00 91.06 207 ARG A C 1
ATOM 1670 O O . ARG A 1 207 ? 9.170 -0.053 -23.047 1.00 91.06 207 ARG A O 1
ATOM 1677 N N . GLU A 1 208 ? 7.928 -1.845 -22.528 1.00 93.12 208 GLU A N 1
ATOM 1678 C CA . GLU A 1 208 ? 6.762 -1.115 -22.040 1.00 93.12 208 GLU A CA 1
ATOM 1679 C C . GLU A 1 208 ? 6.717 -1.016 -20.517 1.00 93.12 208 GLU A C 1
ATOM 1681 O O . GLU A 1 208 ? 5.939 -0.230 -19.993 1.00 93.12 208 GLU A O 1
ATOM 1686 N N . ILE A 1 209 ? 7.556 -1.745 -19.790 1.00 95.50 209 ILE A N 1
ATOM 1687 C CA . ILE A 1 209 ? 7.469 -1.875 -18.330 1.00 95.50 209 ILE A CA 1
ATOM 1688 C C . ILE A 1 209 ? 8.608 -1.165 -17.606 1.00 95.50 209 ILE A C 1
ATOM 1690 O O . ILE A 1 209 ? 9.620 -0.809 -18.204 1.00 95.50 209 ILE A O 1
ATOM 1694 N N . GLY A 1 210 ? 8.451 -0.980 -16.300 1.00 94.12 210 GLY A N 1
ATOM 1695 C CA . GLY A 1 210 ? 9.506 -0.455 -15.450 1.00 94.12 210 GLY A CA 1
ATOM 1696 C C . GLY A 1 210 ? 9.741 1.056 -15.586 1.00 94.12 210 GLY A C 1
ATOM 1697 O O . GLY A 1 210 ? 8.959 1.780 -16.224 1.00 94.12 210 GLY A O 1
ATOM 1698 N N . PRO A 1 211 ? 10.825 1.553 -14.972 1.00 92.12 211 PRO A N 1
ATOM 1699 C CA . PRO A 1 211 ? 11.071 2.981 -14.829 1.00 92.12 211 PRO A CA 1
ATOM 1700 C C . PRO A 1 211 ? 11.450 3.640 -16.163 1.00 92.12 211 PRO A C 1
ATOM 1702 O O . PRO A 1 211 ? 11.946 2.999 -17.094 1.00 92.12 211 PRO A O 1
ATOM 1705 N N . ARG A 1 212 ? 11.285 4.961 -16.260 1.00 89.88 212 ARG A N 1
ATOM 1706 C CA . ARG A 1 212 ? 11.636 5.757 -17.451 1.00 89.88 212 ARG A CA 1
ATOM 1707 C C . ARG A 1 212 ? 13.103 5.625 -17.846 1.00 89.88 212 ARG A C 1
ATOM 1709 O O . ARG A 1 212 ? 13.397 5.568 -19.038 1.00 89.88 212 ARG A O 1
ATOM 1716 N N . CYS A 1 213 ? 13.999 5.497 -16.865 1.00 88.00 213 CYS A N 1
ATOM 1717 C CA . CYS A 1 213 ? 15.420 5.206 -17.089 1.00 88.00 213 CYS A CA 1
ATOM 1718 C C . CYS A 1 213 ? 15.636 4.019 -18.038 1.00 88.00 213 CYS A C 1
ATOM 1720 O O . CYS A 1 213 ? 16.541 4.062 -18.866 1.00 88.00 213 CYS A O 1
ATOM 1722 N N . TRP A 1 214 ? 14.790 2.992 -17.938 1.00 92.69 214 TRP A N 1
ATOM 1723 C CA . TRP A 1 214 ? 14.822 1.818 -18.799 1.00 92.69 214 TRP A CA 1
ATOM 1724 C C . TRP A 1 214 ? 14.099 2.066 -20.127 1.00 92.69 214 TRP A C 1
ATOM 1726 O O . TRP A 1 214 ? 14.704 1.983 -21.196 1.00 92.69 214 TRP A O 1
ATOM 1736 N N . ARG A 1 215 ? 12.813 2.434 -20.068 1.00 92.12 215 ARG A N 1
ATOM 1737 C CA . ARG A 1 215 ? 11.943 2.526 -21.257 1.00 92.12 215 ARG A CA 1
ATOM 1738 C C . ARG A 1 215 ? 12.343 3.632 -22.227 1.00 92.12 215 ARG A C 1
ATOM 1740 O O . ARG A 1 215 ? 12.272 3.461 -23.438 1.00 92.12 215 ARG A O 1
ATOM 1747 N N . GLU A 1 216 ? 12.737 4.783 -21.692 1.00 89.38 216 GLU A N 1
ATOM 1748 C CA . GLU A 1 216 ? 13.053 5.990 -22.464 1.00 89.38 216 GLU A CA 1
ATOM 1749 C C . GLU A 1 216 ? 14.563 6.211 -22.598 1.00 89.38 216 GLU A C 1
ATOM 1751 O O . GLU A 1 216 ? 14.982 7.165 -23.253 1.00 89.38 216 GLU A O 1
ATOM 1756 N N . ARG A 1 217 ? 15.384 5.359 -21.961 1.00 83.44 217 ARG A N 1
ATOM 1757 C CA . ARG A 1 217 ? 16.841 5.531 -21.816 1.00 83.44 217 ARG A CA 1
ATOM 1758 C C . ARG A 1 217 ? 17.236 6.891 -21.241 1.00 83.44 217 ARG A C 1
ATOM 1760 O O . ARG A 1 217 ? 18.337 7.366 -21.490 1.00 83.44 217 ARG A O 1
ATOM 1767 N N . ARG A 1 218 ? 16.330 7.518 -20.490 1.00 80.69 218 ARG A N 1
ATOM 1768 C CA . ARG A 1 218 ? 16.494 8.846 -19.899 1.00 80.69 218 ARG A CA 1
ATOM 1769 C C . ARG A 1 218 ? 16.191 8.763 -18.417 1.00 80.69 218 ARG A C 1
ATOM 1771 O O . ARG A 1 218 ? 15.051 8.530 -18.018 1.00 80.69 218 ARG A O 1
ATOM 1778 N N . CYS A 1 219 ? 17.212 8.986 -17.608 1.00 77.06 219 CYS A N 1
ATOM 1779 C CA . CYS A 1 219 ? 17.058 9.197 -16.183 1.00 77.06 219 CYS A CA 1
ATOM 1780 C C . CYS A 1 219 ? 16.856 10.688 -15.940 1.00 77.06 219 CYS A C 1
ATOM 1782 O O . CYS A 1 219 ? 17.777 11.483 -16.106 1.00 77.06 219 CYS A O 1
ATOM 1784 N N . LEU A 1 220 ? 15.629 11.066 -15.586 1.00 69.94 220 LEU A N 1
ATOM 1785 C CA . LEU A 1 220 ? 15.265 12.451 -15.314 1.00 69.94 220 LEU A CA 1
ATOM 1786 C C . LEU A 1 220 ? 14.968 12.627 -13.833 1.00 69.94 220 LEU A C 1
ATOM 1788 O O . LEU A 1 220 ? 14.168 11.887 -13.262 1.00 69.94 220 LEU A O 1
ATOM 1792 N N . GLU A 1 221 ? 15.562 13.654 -13.238 1.00 64.44 221 GLU A N 1
ATOM 1793 C CA . GLU A 1 221 ? 15.137 14.127 -11.930 1.00 64.44 221 GLU A CA 1
ATOM 1794 C C . GLU A 1 221 ? 13.876 14.996 -12.061 1.00 64.44 221 GLU A C 1
ATOM 1796 O O . GLU A 1 221 ? 13.779 15.821 -12.980 1.00 64.44 221 GLU A O 1
ATOM 1801 N N . PRO A 1 222 ? 12.898 14.871 -11.151 1.00 62.25 222 PRO A N 1
ATOM 1802 C CA . PRO A 1 222 ? 11.775 15.788 -11.097 1.00 62.25 222 PRO A CA 1
ATOM 1803 C C . PRO A 1 222 ? 12.288 17.193 -10.770 1.00 62.25 222 PRO A C 1
ATOM 1805 O O . PRO A 1 222 ? 13.161 17.368 -9.922 1.00 62.25 222 PRO A O 1
ATOM 1808 N N . ALA A 1 223 ? 11.708 18.221 -11.390 1.00 59.28 223 ALA A N 1
ATOM 1809 C CA . ALA A 1 223 ? 12.121 19.608 -11.163 1.00 59.28 223 ALA A CA 1
ATOM 1810 C C . ALA A 1 223 ? 12.031 20.042 -9.682 1.00 59.28 223 ALA A C 1
ATOM 1812 O O . ALA A 1 223 ? 12.766 20.932 -9.262 1.00 59.28 223 ALA A O 1
ATOM 1813 N N . THR A 1 224 ? 11.180 19.386 -8.887 1.00 54.03 224 THR A N 1
ATOM 1814 C CA . THR A 1 224 ? 11.014 19.595 -7.439 1.00 54.03 224 THR A CA 1
ATOM 1815 C C . THR A 1 224 ? 12.175 19.072 -6.587 1.00 54.03 224 THR A C 1
ATOM 1817 O O . THR A 1 224 ? 12.308 19.495 -5.444 1.00 54.03 224 THR A O 1
ATOM 1820 N N . PHE A 1 225 ? 13.040 18.206 -7.126 1.00 53.56 225 PHE A N 1
ATOM 1821 C CA . PHE A 1 225 ? 14.227 17.683 -6.434 1.00 53.56 225 PHE A CA 1
ATOM 1822 C C . PHE A 1 225 ? 15.470 18.565 -6.598 1.00 53.56 225 PHE A C 1
ATOM 1824 O O . PHE A 1 225 ? 16.457 18.362 -5.893 1.00 53.56 225 PHE A O 1
ATOM 1831 N N . LYS A 1 226 ? 15.405 19.601 -7.449 1.00 48.66 226 LYS A N 1
ATOM 1832 C CA . LYS A 1 226 ? 16.517 20.529 -7.721 1.00 48.66 226 LYS A CA 1
ATOM 1833 C C . LYS A 1 226 ? 17.049 21.276 -6.490 1.00 48.66 226 LYS A C 1
ATOM 1835 O O . LYS A 1 226 ? 18.037 21.991 -6.618 1.00 48.66 226 LYS A O 1
ATOM 1840 N N . THR A 1 227 ? 16.427 21.148 -5.315 1.00 49.72 227 THR A N 1
ATOM 1841 C CA . THR A 1 227 ? 16.817 21.907 -4.123 1.00 49.72 227 THR A CA 1
ATOM 1842 C C . THR A 1 227 ? 17.418 21.123 -2.953 1.00 49.72 227 THR A C 1
ATOM 1844 O O . THR A 1 227 ? 18.068 21.797 -2.159 1.00 49.72 227 THR A O 1
ATOM 1847 N N . LYS A 1 228 ? 17.332 19.785 -2.789 1.00 49.59 228 LYS A N 1
ATOM 1848 C CA . LYS A 1 228 ? 17.979 19.107 -1.623 1.00 49.59 228 LYS A CA 1
ATOM 1849 C C . LYS A 1 228 ? 18.306 17.606 -1.793 1.00 49.59 228 LYS A C 1
ATOM 1851 O O . LYS A 1 228 ? 17.413 16.809 -2.041 1.00 49.59 228 LYS A O 1
ATOM 1856 N N . LYS A 1 229 ? 19.568 17.254 -1.480 1.00 50.75 229 LYS A N 1
ATOM 1857 C CA . LYS A 1 229 ? 20.150 16.041 -0.827 1.00 50.75 229 LYS A CA 1
ATOM 1858 C C . LYS A 1 229 ? 19.747 14.600 -1.217 1.00 50.75 229 LYS A C 1
ATOM 1860 O O . LYS A 1 229 ? 20.524 13.711 -0.888 1.00 50.75 229 LYS A O 1
ATOM 1865 N N . ASN A 1 230 ? 18.640 14.337 -1.909 1.00 52.19 230 ASN A N 1
ATOM 1866 C CA . ASN A 1 230 ? 18.181 12.974 -2.214 1.00 52.19 230 ASN A CA 1
ATOM 1867 C C . ASN A 1 230 ? 18.114 12.746 -3.725 1.00 52.19 230 ASN A C 1
ATOM 1869 O O . ASN A 1 230 ? 17.053 12.844 -4.334 1.00 52.19 230 ASN A O 1
ATOM 1873 N N . ILE A 1 231 ? 19.267 12.456 -4.323 1.00 63.00 231 ILE A N 1
ATOM 1874 C CA . ILE A 1 231 ? 19.382 12.130 -5.747 1.00 63.00 231 ILE A CA 1
ATOM 1875 C C . ILE A 1 231 ? 19.084 10.636 -5.926 1.00 63.00 231 ILE A C 1
ATOM 1877 O O . ILE A 1 231 ? 19.589 9.798 -5.176 1.00 63.00 231 ILE A O 1
ATOM 1881 N N . CYS A 1 232 ? 18.273 10.291 -6.929 1.00 74.06 232 CYS A N 1
ATOM 1882 C CA . CYS A 1 232 ? 18.020 8.901 -7.315 1.00 74.06 232 CYS A CA 1
ATOM 1883 C C . CYS A 1 232 ? 19.349 8.156 -7.566 1.00 74.06 232 CYS A C 1
ATOM 1885 O O . CYS A 1 232 ? 20.162 8.596 -8.382 1.00 74.06 232 CYS A O 1
ATOM 1887 N N . LYS A 1 233 ? 19.567 7.002 -6.914 1.00 79.00 233 LYS A N 1
ATOM 1888 C CA . LYS A 1 233 ? 20.816 6.220 -7.042 1.00 79.00 233 LYS A CA 1
ATOM 1889 C C . LYS A 1 233 ? 21.131 5.852 -8.494 1.00 79.00 233 LYS A C 1
ATOM 1891 O O . LYS A 1 233 ? 22.265 6.016 -8.936 1.00 79.00 233 LYS A O 1
ATOM 1896 N N . ALA A 1 234 ? 20.119 5.421 -9.248 1.00 80.94 234 ALA A N 1
ATOM 1897 C CA . ALA A 1 234 ? 20.279 5.089 -10.661 1.00 80.94 234 ALA A CA 1
ATOM 1898 C C . ALA A 1 234 ? 20.694 6.311 -11.495 1.00 80.94 234 ALA A C 1
ATOM 1900 O O . ALA A 1 234 ? 21.514 6.182 -12.397 1.00 80.94 234 ALA A O 1
ATOM 1901 N N . PHE A 1 235 ? 20.189 7.507 -11.172 1.00 81.81 235 PHE A N 1
ATOM 1902 C CA . PHE A 1 235 ? 20.606 8.741 -11.840 1.00 81.81 235 PHE A CA 1
ATOM 1903 C C . PHE A 1 235 ? 22.075 9.084 -11.546 1.00 81.81 235 PHE A C 1
ATOM 1905 O O . PHE A 1 235 ? 22.811 9.389 -12.485 1.00 81.81 235 PHE A O 1
ATOM 1912 N N . LEU A 1 236 ? 22.516 8.963 -10.284 1.00 78.06 236 LEU A N 1
ATOM 1913 C CA . LEU A 1 236 ? 23.921 9.176 -9.895 1.00 78.06 236 LEU A CA 1
ATOM 1914 C C . LEU A 1 236 ? 24.877 8.259 -10.658 1.00 78.06 236 LEU A C 1
ATOM 1916 O O . LEU A 1 236 ? 25.930 8.706 -11.100 1.00 78.06 236 LEU A O 1
ATOM 1920 N N . GLN A 1 237 ? 24.510 6.987 -10.819 1.00 81.25 237 GLN A N 1
ATOM 1921 C CA . GLN A 1 237 ? 25.346 6.008 -11.514 1.00 81.25 237 GLN A CA 1
ATOM 1922 C C . GLN A 1 237 ? 25.322 6.191 -13.037 1.00 81.25 237 GLN A C 1
ATOM 1924 O O . GLN A 1 237 ? 26.344 6.034 -13.701 1.00 81.25 237 GLN A O 1
ATOM 1929 N N . ALA A 1 238 ? 24.162 6.527 -13.602 1.00 77.75 238 ALA A N 1
ATOM 1930 C CA . ALA A 1 238 ? 23.957 6.585 -15.046 1.00 77.75 238 ALA A CA 1
ATOM 1931 C C . ALA A 1 238 ? 24.405 7.898 -15.704 1.00 77.75 238 ALA A C 1
ATOM 1933 O O . ALA A 1 238 ? 24.532 7.951 -16.929 1.00 77.75 238 ALA A O 1
ATOM 1934 N N . GLY A 1 239 ? 24.557 8.986 -14.939 1.00 70.62 239 GLY A N 1
ATOM 1935 C CA . GLY A 1 239 ? 24.857 10.309 -15.499 1.00 70.62 239 GLY A CA 1
ATOM 1936 C C . GLY A 1 239 ? 23.807 10.790 -16.512 1.00 70.62 239 GLY A C 1
ATOM 1937 O O . GLY A 1 239 ? 24.137 11.482 -17.471 1.00 70.62 239 GLY A O 1
ATOM 1938 N N . GLY A 1 240 ? 22.547 10.375 -16.336 1.00 75.12 240 GLY A N 1
ATOM 1939 C CA . GLY A 1 240 ? 21.416 10.749 -17.191 1.00 75.12 240 GLY A CA 1
ATOM 1940 C C . GLY A 1 240 ? 20.912 9.667 -18.154 1.00 75.12 240 GLY A C 1
ATOM 1941 O O . GLY A 1 240 ? 19.751 9.749 -18.547 1.00 75.12 240 GLY A O 1
ATOM 1942 N N . ASN A 1 241 ? 21.691 8.624 -18.476 1.00 83.19 241 ASN A N 1
ATOM 1943 C CA . ASN A 1 241 ? 21.254 7.534 -19.370 1.00 83.19 241 ASN A CA 1
ATOM 1944 C C . ASN A 1 241 ? 21.682 6.157 -18.835 1.00 83.19 241 ASN A C 1
ATOM 1946 O O . ASN A 1 241 ? 22.877 5.871 -18.752 1.00 83.19 241 ASN A O 1
ATOM 1950 N N . TRP A 1 242 ? 20.725 5.285 -18.502 1.00 88.50 242 TRP A N 1
ATOM 1951 C CA . TRP A 1 242 ? 21.030 3.937 -18.009 1.00 88.50 242 TRP A CA 1
ATOM 1952 C C . TRP A 1 242 ? 21.603 3.050 -19.125 1.00 88.50 242 TRP A C 1
ATOM 1954 O O . TRP A 1 242 ? 21.055 3.009 -20.228 1.00 88.50 242 TRP A O 1
ATOM 1964 N N . LYS A 1 243 ? 22.710 2.350 -18.843 1.00 86.88 243 LYS A N 1
ATOM 1965 C CA . LYS A 1 243 ? 23.399 1.457 -19.798 1.00 86.88 243 LYS A CA 1
ATOM 1966 C C . LYS A 1 243 ? 23.400 -0.021 -19.392 1.00 86.88 243 LYS A C 1
ATOM 1968 O O . LYS A 1 243 ? 23.773 -0.846 -20.220 1.00 86.88 243 LYS A O 1
ATOM 1973 N N . GLY A 1 244 ? 23.024 -0.327 -18.152 1.00 88.88 244 GLY A N 1
ATOM 1974 C CA . GLY A 1 244 ? 22.933 -1.694 -17.643 1.00 88.88 244 GLY A CA 1
ATOM 1975 C C . GLY A 1 244 ? 21.664 -2.415 -18.098 1.00 88.88 244 GLY A C 1
ATOM 1976 O O . GLY A 1 244 ? 20.866 -1.882 -18.879 1.00 88.88 244 GLY A O 1
ATOM 1977 N N . THR A 1 245 ? 21.450 -3.615 -17.572 1.00 93.50 245 THR A N 1
ATOM 1978 C CA . THR A 1 245 ? 20.215 -4.378 -17.799 1.00 93.50 245 THR A CA 1
ATOM 1979 C C . THR A 1 245 ? 19.050 -3.828 -16.967 1.00 93.50 245 THR A C 1
ATOM 1981 O O . THR A 1 245 ? 19.226 -2.934 -16.129 1.00 93.50 245 THR A O 1
ATOM 1984 N N . LEU A 1 246 ? 17.833 -4.321 -17.220 1.00 93.94 246 LEU A N 1
ATOM 1985 C CA . LEU A 1 246 ? 16.671 -3.980 -16.397 1.00 93.94 246 LEU A CA 1
ATOM 1986 C C . LEU A 1 246 ? 16.851 -4.524 -14.977 1.00 93.94 246 LEU A C 1
ATOM 1988 O O . LEU A 1 246 ? 16.582 -3.816 -14.016 1.00 93.94 246 LEU A O 1
ATOM 1992 N N . GLU A 1 247 ? 17.354 -5.745 -14.845 1.00 94.56 247 GLU A N 1
ATOM 1993 C CA . GLU A 1 247 ? 17.588 -6.416 -13.566 1.00 94.56 247 GLU A CA 1
ATOM 1994 C C . GLU A 1 247 ? 18.572 -5.615 -12.706 1.00 94.56 247 GLU A C 1
ATOM 1996 O O . GLU A 1 247 ? 18.271 -5.295 -11.558 1.00 94.56 247 GLU A O 1
ATOM 2001 N N . GLU A 1 248 ? 19.698 -5.186 -13.289 1.00 93.56 248 GLU A N 1
ATOM 2002 C CA . GLU A 1 248 ? 20.674 -4.324 -12.612 1.00 93.56 248 GLU A CA 1
ATOM 2003 C C . GLU A 1 248 ? 20.045 -3.002 -12.148 1.00 93.56 248 GLU A C 1
ATOM 2005 O O . GLU A 1 248 ? 20.320 -2.527 -11.045 1.00 93.56 248 GLU A O 1
ATOM 2010 N N . LEU A 1 249 ? 19.169 -2.407 -12.968 1.00 92.94 249 LEU A N 1
ATOM 2011 C CA . LEU A 1 249 ? 18.471 -1.176 -12.603 1.00 92.94 249 LEU A CA 1
ATOM 2012 C C . LEU A 1 249 ? 17.538 -1.391 -11.413 1.00 92.94 249 LEU A C 1
ATOM 2014 O O . LEU A 1 249 ? 17.529 -0.578 -10.490 1.00 92.94 249 LEU A O 1
ATOM 2018 N N . LEU A 1 250 ? 16.736 -2.457 -11.439 1.00 94.12 250 LEU A N 1
ATOM 2019 C CA . LEU A 1 250 ? 15.784 -2.751 -10.372 1.00 94.12 250 LEU A CA 1
ATOM 2020 C C . LEU A 1 250 ? 16.514 -3.011 -9.050 1.00 94.12 250 LEU A C 1
ATOM 2022 O O . LEU A 1 250 ? 16.104 -2.460 -8.031 1.00 94.12 250 LEU A O 1
ATOM 2026 N N . GLU A 1 251 ? 17.637 -3.732 -9.068 1.00 93.00 251 GLU A N 1
ATOM 2027 C CA . GLU A 1 251 ? 18.480 -3.937 -7.882 1.00 93.00 251 GLU A CA 1
ATOM 2028 C C . GLU A 1 251 ? 19.030 -2.620 -7.315 1.00 93.00 251 GLU A C 1
ATOM 2030 O O . GLU A 1 251 ? 18.944 -2.377 -6.111 1.00 93.00 251 GLU A O 1
ATOM 2035 N N . VAL A 1 252 ? 19.512 -1.707 -8.165 1.00 90.44 252 VAL A N 1
ATOM 2036 C CA . VAL A 1 252 ? 19.996 -0.383 -7.723 1.00 90.44 252 VAL A CA 1
ATOM 2037 C C . VAL A 1 252 ? 18.888 0.464 -7.087 1.00 90.44 252 VAL A C 1
ATOM 2039 O O . VAL A 1 252 ? 19.156 1.292 -6.208 1.00 90.44 252 VAL A O 1
ATOM 2042 N N . LEU A 1 253 ? 17.644 0.281 -7.531 1.00 89.38 253 LEU A N 1
ATOM 2043 C CA . LEU A 1 253 ? 16.485 1.010 -7.025 1.00 89.38 253 LEU A CA 1
ATOM 2044 C C . LEU A 1 253 ? 15.897 0.409 -5.739 1.00 89.38 253 LEU A C 1
ATOM 2046 O O . LEU A 1 253 ? 15.157 1.117 -5.043 1.00 89.38 253 LEU A O 1
ATOM 2050 N N . LYS A 1 254 ? 16.219 -0.841 -5.387 1.00 89.06 254 LYS A N 1
ATOM 2051 C CA . LYS A 1 254 ? 15.805 -1.435 -4.109 1.00 89.06 254 LYS A CA 1
ATOM 2052 C C . LYS A 1 254 ? 16.484 -0.709 -2.940 1.00 89.06 254 LYS A C 1
ATOM 2054 O O . LYS A 1 254 ? 17.669 -0.373 -2.969 1.00 89.06 254 LYS A O 1
ATOM 2059 N N . GLU A 1 255 ? 15.718 -0.445 -1.884 1.00 84.12 255 GLU A N 1
ATOM 2060 C CA . GLU A 1 255 ? 16.242 0.133 -0.635 1.00 84.12 255 GLU A CA 1
ATOM 2061 C C . GLU A 1 255 ? 15.998 -0.787 0.570 1.00 84.12 255 GLU A C 1
ATOM 2063 O O . GLU A 1 255 ? 14.899 -1.324 0.702 1.00 84.12 255 GLU A O 1
ATOM 2068 N N . PRO A 1 256 ? 16.980 -0.966 1.471 1.00 79.38 256 PRO A N 1
ATOM 2069 C CA . PRO A 1 256 ? 16.773 -1.717 2.702 1.00 79.38 256 PRO A CA 1
ATOM 2070 C C . PRO A 1 256 ? 15.909 -0.927 3.694 1.00 79.38 256 PRO A C 1
ATOM 2072 O O . PRO A 1 256 ? 15.933 0.309 3.723 1.00 79.38 256 PRO A O 1
ATOM 2075 N N . TYR A 1 257 ? 15.177 -1.649 4.538 1.00 77.56 257 TYR A N 1
ATOM 2076 C CA . TYR A 1 257 ? 14.294 -1.081 5.550 1.00 77.56 257 TYR A CA 1
ATOM 2077 C C . TYR A 1 257 ? 14.194 -1.992 6.774 1.00 77.56 257 TYR A C 1
ATOM 2079 O O . TYR A 1 257 ? 14.447 -3.194 6.678 1.00 77.56 257 TYR A O 1
ATOM 2087 N N . ASP A 1 258 ? 13.796 -1.409 7.905 1.00 75.50 258 ASP A N 1
ATOM 2088 C CA . ASP A 1 258 ? 13.692 -2.110 9.181 1.00 75.50 258 ASP A CA 1
ATOM 2089 C C . ASP A 1 258 ? 12.218 -2.372 9.524 1.00 75.50 258 ASP A C 1
ATOM 2091 O O . ASP A 1 258 ? 11.351 -1.509 9.351 1.00 75.50 258 ASP A O 1
ATOM 2095 N N . ILE A 1 259 ? 11.938 -3.560 10.062 1.00 82.50 259 ILE A N 1
ATOM 2096 C CA . ILE A 1 259 ? 10.653 -3.908 10.681 1.00 82.50 259 ILE A CA 1
ATOM 2097 C C . ILE A 1 259 ? 10.911 -4.148 12.164 1.00 82.50 259 ILE A C 1
ATOM 2099 O O . ILE A 1 259 ? 11.901 -4.781 12.532 1.00 82.50 259 ILE A O 1
ATOM 2103 N N . PHE A 1 260 ? 10.007 -3.689 13.023 1.00 86.75 260 PHE A N 1
ATOM 2104 C CA . PHE A 1 260 ? 9.997 -4.092 14.425 1.00 86.75 260 PHE A CA 1
ATOM 2105 C C . PHE A 1 260 ? 8.594 -4.516 14.858 1.00 86.75 260 PHE A C 1
ATOM 2107 O O . PHE A 1 260 ? 7.594 -4.172 14.228 1.00 86.75 260 PHE A O 1
ATOM 2114 N N . SER A 1 261 ? 8.540 -5.318 15.915 1.00 81.69 261 SER A N 1
ATOM 2115 C CA . SER A 1 261 ? 7.300 -5.777 16.544 1.00 81.69 261 SER A CA 1
ATOM 2116 C C . SER A 1 261 ? 7.256 -5.266 17.980 1.00 81.69 261 SER A C 1
ATOM 2118 O O . SER A 1 261 ? 8.314 -5.131 18.605 1.00 81.69 261 SER A O 1
ATOM 2120 N N . ILE A 1 262 ? 6.054 -4.968 18.467 1.00 77.31 262 ILE A N 1
ATOM 2121 C CA . ILE A 1 262 ? 5.761 -4.617 19.862 1.00 77.31 262 ILE A CA 1
ATOM 2122 C C . ILE A 1 262 ? 4.821 -5.665 20.438 1.00 77.31 262 ILE A C 1
ATOM 2124 O O . ILE A 1 262 ? 3.809 -5.958 19.759 1.00 77.31 262 ILE A O 1
#

Secondary structure (DSSP, 8-state):
-------HHHHHHHHHHHHSS-HHHHHHHHHHHHHHHHHH---------S----SSS-------EEEE--SSGGG-EEEEEEEEEHHHHHHHTT-TTSEEEEPPHHHHHHH-EEEE-TTS-HHHHHHHHHHHHHHHHHHHHHHHTT-GGGGGG--TTBEEEEEEEEEHHHHHHHHHHHHSTTS-HHHIIIIIHHHHHHHHTSGGGTTTSS-HHHHTS-----GGGTTSS---HHHHHHTTS--S-HHHHHHHH----EEEE-